Protein AF-A0A6G2QX33-F1 (afdb_monomer_lite)

Secondary structure (DSSP, 8-state):
----PPPPPPP-EEEE--S-HHHHHHHHHHHHHTT--EEEEEBPHHHHHT--TTSGGGTTTTTTSSB---SHHHHHHHTTT--GGG-EEEEE--TTHHHHHHHHHHHHHHTT--GGG-EEEE----HHIIIII----S-HHHHHHHHHHHHHHHHHH-TTEE------HHHHHTT--HHHHHHHHHHHHHHHHHHHHHHT--

Structure (mmCIF, N/CA/C/O backbone):
data_AF-A0A6G2QX33-F1
#
_entry.id   AF-A0A6G2QX33-F1
#
loop_
_atom_site.group_PDB
_atom_site.id
_atom_site.type_symbol
_atom_site.label_atom_id
_atom_site.label_alt_id
_atom_site.label_comp_id
_atom_site.label_asym_id
_atom_site.label_entity_id
_atom_site.label_seq_id
_atom_site.pdbx_PDB_ins_code
_atom_site.Cartn_x
_atom_site.Cartn_y
_atom_site.Cartn_z
_atom_site.occupancy
_atom_site.B_iso_or_equiv
_atom_site.auth_seq_id
_atom_site.auth_comp_id
_atom_site.auth_asym_id
_atom_site.auth_atom_id
_atom_site.pdbx_PDB_model_num
ATOM 1 N N . MET A 1 1 ? 17.393 12.225 39.564 1.00 55.38 1 MET A N 1
ATOM 2 C CA . MET A 1 1 ? 17.115 12.679 38.186 1.00 55.38 1 MET A CA 1
ATOM 3 C C . MET A 1 1 ? 16.843 11.439 37.361 1.00 55.38 1 MET A C 1
ATOM 5 O O . MET A 1 1 ? 17.720 10.594 37.284 1.00 55.38 1 MET A O 1
ATOM 9 N N . THR A 1 2 ? 15.625 11.265 36.856 1.00 67.81 2 THR A N 1
ATOM 10 C CA . THR A 1 2 ? 15.312 10.189 35.910 1.00 67.81 2 THR A CA 1
ATOM 11 C C . THR A 1 2 ? 15.966 10.532 34.575 1.00 67.81 2 THR A C 1
ATOM 13 O O . THR A 1 2 ? 15.721 11.600 34.014 1.00 67.81 2 THR A O 1
ATOM 16 N N . GLU A 1 3 ? 16.866 9.673 34.108 1.00 72.12 3 GLU A N 1
ATOM 17 C CA . GLU A 1 3 ? 17.532 9.835 32.818 1.00 72.12 3 GLU A CA 1
ATOM 18 C C . GLU A 1 3 ? 16.464 9.791 31.713 1.00 72.12 3 GLU A C 1
ATOM 20 O O . GLU A 1 3 ? 15.752 8.798 31.562 1.00 72.12 3 GLU A O 1
ATOM 25 N N . ARG A 1 4 ? 16.282 10.896 30.976 1.00 78.25 4 ARG A N 1
ATOM 26 C CA . ARG A 1 4 ? 15.352 10.935 29.840 1.00 78.25 4 ARG A CA 1
ATOM 27 C C . ARG A 1 4 ? 15.931 10.055 28.737 1.00 78.25 4 ARG A C 1
ATOM 29 O O . ARG A 1 4 ? 16.956 10.398 28.148 1.00 78.25 4 ARG A O 1
ATOM 36 N N . GLN A 1 5 ? 15.281 8.929 28.469 1.00 84.44 5 GLN A N 1
ATOM 37 C CA . GLN A 1 5 ? 15.641 8.057 27.360 1.00 84.44 5 GLN A CA 1
ATOM 38 C C . GLN A 1 5 ? 15.467 8.835 26.047 1.00 84.44 5 GLN A C 1
ATOM 40 O O . GLN A 1 5 ? 14.432 9.462 25.832 1.00 84.44 5 GLN A O 1
ATOM 45 N N . LYS A 1 6 ? 16.503 8.859 25.201 1.00 88.06 6 LYS A N 1
ATOM 46 C CA . LYS A 1 6 ? 16.436 9.532 23.896 1.00 88.06 6 LYS A CA 1
ATOM 47 C C . LYS A 1 6 ? 15.460 8.788 22.987 1.00 88.06 6 LYS A C 1
ATOM 49 O O . LYS A 1 6 ? 15.537 7.563 22.888 1.00 88.06 6 LYS A O 1
ATOM 54 N N . ASP A 1 7 ? 14.609 9.537 22.293 1.00 89.00 7 ASP A N 1
ATOM 55 C CA . ASP A 1 7 ? 13.719 8.979 21.279 1.00 89.00 7 ASP A CA 1
ATOM 56 C C . ASP A 1 7 ? 14.523 8.321 20.154 1.00 89.00 7 ASP A C 1
ATOM 58 O O . ASP A 1 7 ? 15.628 8.749 19.799 1.00 89.00 7 ASP A O 1
ATOM 62 N N . ARG A 1 8 ? 13.959 7.258 19.576 1.00 87.81 8 ARG A N 1
ATOM 63 C CA . ARG A 1 8 ? 14.540 6.627 18.388 1.00 87.81 8 ARG A CA 1
ATOM 64 C C . ARG A 1 8 ? 14.452 7.602 17.204 1.00 87.81 8 ARG A C 1
ATOM 66 O O . ARG A 1 8 ? 13.440 8.288 17.072 1.00 87.81 8 ARG A O 1
ATOM 73 N N . PRO A 1 9 ? 15.465 7.648 16.319 1.00 89.62 9 PRO A N 1
ATOM 74 C CA . PRO A 1 9 ? 15.378 8.453 15.105 1.00 89.62 9 PRO A CA 1
ATOM 75 C C . PRO A 1 9 ? 14.242 7.958 14.199 1.00 89.62 9 PRO A C 1
ATOM 77 O O . PRO A 1 9 ? 13.836 6.793 14.268 1.00 89.62 9 PRO A O 1
ATOM 80 N N . TRP A 1 10 ? 13.747 8.840 13.327 1.00 90.31 10 TRP A N 1
ATOM 81 C CA . TRP A 1 10 ? 12.735 8.488 12.332 1.00 90.31 10 TRP A CA 1
ATOM 82 C C . TRP A 1 10 ? 13.255 7.438 11.340 1.00 90.31 10 TRP A C 1
ATOM 84 O O . TRP A 1 10 ? 14.456 7.317 11.086 1.00 90.31 10 TRP A O 1
ATOM 94 N N . LEU A 1 11 ? 12.330 6.683 10.746 1.00 87.19 11 LEU A N 1
ATOM 95 C CA . LEU A 1 11 ? 12.652 5.745 9.673 1.00 87.19 11 LEU A CA 1
ATOM 96 C C . LEU A 1 11 ? 12.998 6.509 8.393 1.00 87.19 11 LEU A C 1
ATOM 98 O O . LEU A 1 11 ? 12.256 7.392 7.966 1.00 87.19 11 LEU A O 1
ATOM 102 N N . MET A 1 12 ? 14.096 6.127 7.748 1.00 89.12 12 MET A N 1
ATOM 103 C CA . MET A 1 12 ? 14.479 6.656 6.444 1.00 89.12 12 MET A CA 1
ATOM 104 C C . MET A 1 12 ? 13.855 5.767 5.373 1.00 89.12 12 MET A C 1
ATOM 106 O O . MET A 1 12 ? 14.325 4.652 5.138 1.00 89.12 12 MET A O 1
ATOM 110 N N . ARG A 1 13 ? 12.771 6.251 4.756 1.00 86.56 13 ARG A N 1
ATOM 111 C CA . ARG A 1 13 ? 12.056 5.554 3.680 1.00 86.56 13 ARG A CA 1
ATOM 112 C C . ARG A 1 13 ? 11.994 6.418 2.434 1.00 86.56 13 ARG A C 1
ATOM 114 O O . ARG A 1 13 ? 11.224 7.372 2.373 1.00 86.56 13 ARG A O 1
ATOM 121 N N . THR A 1 14 ? 12.774 6.054 1.428 1.00 86.12 14 THR A N 1
ATOM 122 C CA . THR A 1 14 ? 12.721 6.726 0.131 1.00 86.12 14 THR A CA 1
ATOM 123 C C . THR A 1 14 ? 11.638 6.083 -0.719 1.00 86.12 14 THR A C 1
ATOM 125 O O . THR A 1 14 ? 11.661 4.871 -0.936 1.00 86.12 14 THR A O 1
ATOM 128 N N . TYR A 1 15 ? 10.690 6.903 -1.177 1.00 86.69 15 TYR A N 1
ATOM 129 C CA . TYR A 1 15 ? 9.672 6.506 -2.144 1.00 86.69 15 TYR A CA 1
ATOM 130 C C . TYR A 1 15 ? 10.328 6.207 -3.491 1.00 86.69 15 TYR A C 1
ATOM 132 O O . TYR A 1 15 ? 11.001 7.071 -4.055 1.00 86.69 15 TYR A O 1
ATOM 140 N N . ALA A 1 16 ? 10.190 4.972 -3.968 1.00 86.94 16 ALA A N 1
ATOM 141 C CA . ALA A 1 16 ? 10.878 4.501 -5.158 1.00 86.94 16 ALA A CA 1
ATOM 142 C C . ALA A 1 16 ? 10.109 3.375 -5.866 1.00 86.94 16 ALA A C 1
ATOM 144 O O . ALA A 1 16 ? 9.433 2.551 -5.249 1.00 86.94 16 ALA A O 1
ATOM 145 N N . GLY A 1 17 ? 10.270 3.319 -7.182 1.00 78.12 17 GLY A N 1
ATOM 146 C CA . GLY A 1 17 ? 9.689 2.315 -8.069 1.00 78.12 17 GLY A CA 1
ATOM 147 C C . GLY A 1 17 ? 9.607 2.904 -9.469 1.00 78.12 17 GLY A C 1
ATOM 148 O O . GLY A 1 17 ? 9.129 4.024 -9.622 1.00 78.12 17 GLY A O 1
ATOM 149 N N . HIS A 1 18 ? 10.137 2.207 -10.470 1.00 82.25 18 HIS A N 1
ATOM 150 C CA . HIS A 1 18 ? 10.009 2.592 -11.875 1.00 82.25 18 HIS A CA 1
ATOM 151 C C . HIS A 1 18 ? 10.368 1.418 -12.789 1.00 82.25 18 HIS A C 1
ATOM 153 O O . HIS A 1 18 ? 11.092 0.499 -12.397 1.00 82.25 18 HIS A O 1
ATOM 159 N N . SER A 1 19 ? 9.921 1.491 -14.041 1.00 91.06 19 SER A N 1
ATOM 160 C CA . SER A 1 19 ? 10.261 0.538 -15.097 1.00 91.06 19 SER A CA 1
ATOM 161 C C . SER A 1 19 ? 9.723 -0.873 -14.832 1.00 91.06 19 SER A C 1
ATOM 163 O O . SER A 1 19 ? 8.576 -1.139 -15.166 1.00 91.06 19 SER A O 1
ATOM 165 N N . THR A 1 20 ? 10.514 -1.781 -14.256 1.00 96.31 20 THR A N 1
ATOM 166 C CA . THR A 1 20 ? 10.119 -3.181 -14.019 1.00 96.31 20 THR A CA 1
ATOM 167 C C . THR A 1 20 ? 10.304 -3.569 -12.554 1.00 96.31 20 THR A C 1
ATOM 169 O O . THR A 1 20 ? 10.943 -2.847 -11.779 1.00 96.31 20 THR A O 1
ATOM 172 N N . ALA A 1 21 ? 9.751 -4.722 -12.169 1.00 96.75 21 ALA A N 1
ATOM 173 C CA . ALA A 1 21 ? 9.906 -5.273 -10.826 1.00 96.75 21 ALA A CA 1
ATOM 174 C C . ALA A 1 21 ? 11.381 -5.536 -10.476 1.00 96.75 21 ALA A C 1
ATOM 176 O O . ALA A 1 21 ? 11.822 -5.190 -9.384 1.00 96.75 21 ALA A O 1
ATOM 177 N N . GLU A 1 22 ? 12.161 -6.062 -11.420 1.00 97.75 22 GLU A N 1
ATOM 178 C CA . GLU A 1 22 ? 13.588 -6.358 -11.264 1.00 97.75 22 GLU A CA 1
ATOM 179 C C . GLU A 1 22 ? 14.413 -5.073 -11.107 1.00 97.75 22 GLU A C 1
ATOM 181 O O . GLU A 1 22 ? 15.204 -4.953 -10.173 1.00 97.75 22 GLU A O 1
ATOM 186 N N . ALA A 1 23 ? 14.176 -4.065 -11.955 1.00 96.69 23 ALA A N 1
ATOM 187 C CA . ALA A 1 23 ? 14.866 -2.778 -11.851 1.00 96.69 23 ALA A CA 1
ATOM 188 C C . ALA A 1 23 ? 14.545 -2.059 -10.525 1.00 96.69 23 ALA A C 1
ATOM 190 O O . ALA A 1 23 ? 15.428 -1.477 -9.884 1.00 96.69 23 ALA A O 1
ATOM 191 N N . SER A 1 24 ? 13.286 -2.133 -10.081 1.00 97.44 24 SER A N 1
ATOM 192 C CA . SER A 1 24 ? 12.858 -1.585 -8.790 1.00 97.44 24 SER A CA 1
ATOM 193 C C . SER A 1 24 ? 13.485 -2.345 -7.616 1.00 97.44 24 SER A C 1
ATOM 195 O O . SER A 1 24 ? 13.984 -1.714 -6.684 1.00 97.44 24 SER A O 1
ATOM 197 N N . ASN A 1 25 ? 13.568 -3.677 -7.686 1.00 97.88 25 ASN A N 1
ATOM 198 C CA . ASN A 1 25 ? 14.268 -4.497 -6.698 1.00 97.88 25 ASN A CA 1
ATOM 199 C C . ASN A 1 25 ? 15.757 -4.127 -6.578 1.00 97.88 25 ASN A C 1
ATOM 201 O O . ASN A 1 25 ? 16.264 -3.922 -5.473 1.00 97.88 25 ASN A O 1
ATOM 205 N N . GLU A 1 26 ? 16.464 -3.997 -7.702 1.00 97.12 26 GLU A N 1
ATOM 206 C CA . GLU A 1 26 ? 17.867 -3.574 -7.722 1.00 97.12 26 GLU A CA 1
ATOM 207 C C . GLU A 1 26 ? 18.057 -2.194 -7.085 1.00 97.12 26 GLU A C 1
ATOM 209 O O . GLU A 1 26 ? 19.021 -1.963 -6.349 1.00 97.12 26 GLU A O 1
ATOM 214 N N . LEU A 1 27 ? 17.136 -1.258 -7.334 1.00 95.44 27 LEU A N 1
ATOM 215 C CA . LEU A 1 27 ? 17.132 0.046 -6.675 1.00 95.44 27 LEU A CA 1
ATOM 216 C C . LEU A 1 27 ? 16.927 -0.085 -5.158 1.00 95.44 27 LEU A C 1
ATOM 218 O O . LEU A 1 27 ? 17.677 0.526 -4.395 1.00 95.44 27 LEU A O 1
ATOM 222 N N . TYR A 1 28 ? 15.976 -0.908 -4.712 1.00 96.56 28 TYR A N 1
ATOM 223 C CA . TYR A 1 28 ? 15.724 -1.146 -3.289 1.00 96.56 28 TYR A CA 1
ATOM 224 C C . TYR A 1 28 ? 16.945 -1.727 -2.585 1.00 96.56 28 TYR A C 1
ATOM 226 O O . TYR A 1 28 ? 17.398 -1.163 -1.588 1.00 96.56 28 TYR A O 1
ATOM 234 N N . ARG A 1 29 ? 17.544 -2.791 -3.132 1.00 96.56 29 ARG A N 1
ATOM 235 C CA . ARG A 1 29 ? 18.747 -3.415 -2.560 1.00 96.56 29 ARG A CA 1
ATOM 236 C C . ARG A 1 29 ? 19.921 -2.440 -2.496 1.00 96.56 29 ARG A C 1
ATOM 238 O O . ARG A 1 29 ? 20.592 -2.359 -1.468 1.00 96.56 29 ARG A O 1
ATOM 245 N N . ARG A 1 30 ? 20.135 -1.633 -3.545 1.00 95.75 30 ARG A N 1
ATOM 246 C CA . ARG A 1 30 ? 21.169 -0.581 -3.541 1.00 95.75 30 ARG A CA 1
ATOM 247 C C . ARG A 1 30 ? 20.932 0.470 -2.459 1.00 95.75 30 ARG A C 1
ATOM 249 O O . ARG A 1 30 ? 21.897 0.912 -1.842 1.00 95.75 30 ARG A O 1
ATOM 256 N N . ASN A 1 31 ? 19.688 0.882 -2.226 1.00 94.44 31 ASN A N 1
ATOM 257 C CA . ASN A 1 31 ? 19.392 1.879 -1.200 1.00 94.44 31 ASN A CA 1
ATOM 258 C C . ASN A 1 31 ? 19.510 1.306 0.219 1.00 94.44 31 ASN A C 1
ATOM 260 O O . ASN A 1 31 ? 20.058 1.974 1.096 1.00 94.44 31 ASN A O 1
ATOM 264 N N . LEU A 1 32 ? 19.065 0.064 0.439 1.00 94.06 32 LEU A N 1
ATOM 265 C CA . LEU A 1 32 ? 19.258 -0.650 1.706 1.00 94.06 32 LEU A CA 1
ATOM 266 C C . LEU A 1 32 ? 20.754 -0.771 2.040 1.00 94.06 32 LEU A C 1
ATOM 268 O O . LEU A 1 32 ? 21.167 -0.428 3.145 1.00 94.06 32 LEU A O 1
ATOM 272 N N . ALA A 1 33 ? 21.589 -1.131 1.058 1.00 95.06 33 ALA A N 1
ATOM 273 C CA . ALA A 1 33 ? 23.045 -1.185 1.220 1.00 95.06 33 ALA A CA 1
ATOM 274 C C . ALA A 1 33 ? 23.685 0.182 1.550 1.00 95.06 33 ALA A C 1
ATOM 276 O O . ALA A 1 33 ? 24.781 0.233 2.103 1.00 95.06 33 ALA A O 1
ATOM 277 N N . LYS A 1 34 ? 23.004 1.292 1.234 1.00 94.81 34 LYS A N 1
ATOM 278 C CA . LYS A 1 34 ? 23.422 2.668 1.557 1.00 94.81 34 LYS A CA 1
ATOM 279 C C . LYS A 1 34 ? 22.831 3.202 2.869 1.00 94.81 34 LYS A C 1
ATOM 281 O O . LYS A 1 34 ? 23.035 4.372 3.181 1.00 94.81 34 LYS A O 1
ATOM 286 N N . GLY A 1 35 ? 22.119 2.374 3.635 1.00 91.75 35 GLY A N 1
ATOM 287 C CA . GLY A 1 35 ? 21.593 2.734 4.954 1.00 91.75 35 GLY A CA 1
ATOM 288 C C . GLY A 1 35 ? 20.121 3.155 4.984 1.00 91.75 35 GLY A C 1
ATOM 289 O O . GLY A 1 35 ? 19.663 3.639 6.018 1.00 91.75 35 GLY A O 1
ATOM 290 N N . GLN A 1 36 ? 19.359 2.967 3.898 1.00 92.25 36 GLN A N 1
ATOM 291 C CA . GLN A 1 36 ? 17.896 3.068 3.962 1.00 92.25 36 GLN A CA 1
ATOM 292 C C . GLN A 1 36 ? 17.353 2.013 4.944 1.00 92.25 36 GLN A C 1
ATOM 294 O O . GLN A 1 36 ? 17.776 0.860 4.909 1.00 92.25 36 GLN A O 1
ATOM 299 N N . THR A 1 37 ? 16.424 2.394 5.827 1.00 87.62 37 THR A N 1
ATOM 300 C CA . THR A 1 37 ? 15.958 1.535 6.939 1.00 87.62 37 THR A CA 1
ATOM 301 C C . THR A 1 37 ? 14.538 0.996 6.768 1.00 87.62 37 THR A C 1
ATOM 303 O O . THR A 1 37 ? 14.066 0.216 7.591 1.00 87.62 37 THR A O 1
ATOM 306 N N . GLY A 1 38 ? 13.847 1.380 5.696 1.00 91.44 38 GLY A N 1
ATOM 307 C CA . GLY A 1 38 ? 12.562 0.805 5.307 1.00 91.44 38 GLY A CA 1
ATOM 308 C C . GLY A 1 38 ? 12.257 1.076 3.842 1.00 91.44 38 GLY A C 1
ATOM 309 O O . GLY A 1 38 ? 12.829 1.982 3.244 1.00 91.44 38 GLY A O 1
ATOM 310 N N . LEU A 1 39 ? 11.355 0.303 3.253 1.00 94.12 39 LEU A N 1
ATOM 311 C CA . LEU A 1 39 ? 10.988 0.412 1.842 1.00 94.12 39 LEU A CA 1
ATOM 312 C C . LEU A 1 39 ? 9.752 1.297 1.674 1.00 94.12 39 LEU A C 1
ATOM 314 O O . LEU A 1 39 ? 8.919 1.393 2.577 1.00 94.12 39 LEU A O 1
ATOM 318 N N . SER A 1 40 ? 9.632 1.953 0.522 1.00 95.19 40 SER A N 1
ATOM 319 C CA . SER A 1 40 ? 8.429 2.689 0.136 1.00 95.19 40 SER A CA 1
ATOM 320 C C . SER A 1 40 ? 8.193 2.524 -1.364 1.00 95.19 40 SER A C 1
ATOM 322 O O . SER A 1 40 ? 8.959 3.041 -2.174 1.00 95.19 40 SER A O 1
ATOM 324 N N . VAL A 1 41 ? 7.175 1.740 -1.716 1.00 97.56 41 VAL A N 1
ATOM 325 C CA . VAL A 1 41 ? 6.909 1.263 -3.078 1.00 97.56 41 VAL A CA 1
ATOM 326 C C . VAL A 1 41 ? 5.983 2.224 -3.815 1.00 97.56 41 VAL A C 1
ATOM 328 O O . VAL A 1 41 ? 4.876 2.516 -3.349 1.00 97.56 41 VAL A O 1
ATOM 331 N N . ALA A 1 42 ? 6.438 2.683 -4.981 1.00 97.25 42 ALA A N 1
ATOM 332 C CA . ALA A 1 42 ? 5.660 3.441 -5.953 1.00 97.25 42 ALA A CA 1
ATOM 333 C C . ALA A 1 42 ? 5.144 2.517 -7.059 1.00 97.25 42 ALA A C 1
ATOM 335 O O . ALA A 1 42 ? 5.956 1.965 -7.794 1.00 97.25 42 ALA A O 1
ATOM 336 N N . PHE A 1 43 ? 3.828 2.364 -7.198 1.00 98.38 43 PHE A N 1
ATOM 337 C CA . PHE A 1 43 ? 3.213 1.545 -8.251 1.00 98.38 43 PHE A CA 1
ATOM 338 C C . PHE A 1 43 ? 2.878 2.379 -9.485 1.00 98.38 43 PHE A C 1
ATOM 340 O O . PHE A 1 43 ? 2.648 3.584 -9.379 1.00 98.38 43 PHE A O 1
ATOM 347 N N . ASP A 1 44 ? 2.854 1.762 -10.662 1.00 97.88 44 ASP A N 1
ATOM 348 C CA . ASP A 1 44 ? 2.436 2.448 -11.883 1.00 97.88 44 ASP A CA 1
ATOM 349 C C . ASP A 1 44 ? 0.923 2.748 -11.900 1.00 97.88 44 ASP A C 1
ATOM 351 O O . ASP A 1 44 ? 0.170 2.335 -11.012 1.00 97.88 44 ASP A O 1
ATOM 355 N N . LEU A 1 45 ? 0.474 3.542 -12.875 1.00 97.44 45 LEU A N 1
ATOM 356 C CA . LEU A 1 45 ? -0.927 3.957 -12.948 1.00 97.44 45 LEU A CA 1
ATOM 357 C C . LEU A 1 45 ? -1.891 2.780 -13.223 1.00 97.44 45 LEU A C 1
ATOM 359 O O . LEU A 1 45 ? -2.915 2.716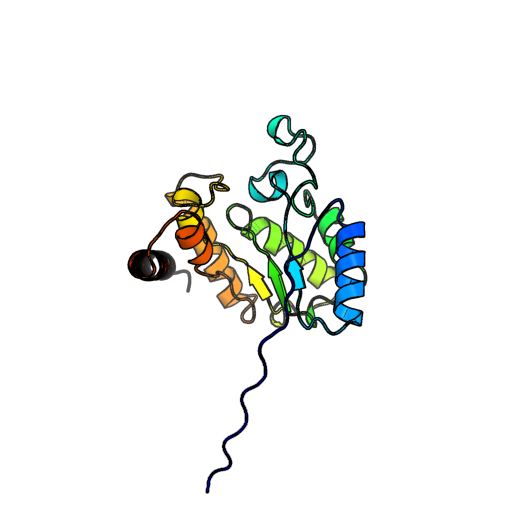 -12.537 1.00 97.44 45 LEU A O 1
ATOM 363 N N . PRO A 1 46 ? -1.592 1.828 -14.134 1.00 98.12 46 PRO A N 1
ATOM 364 C CA . PRO A 1 46 ? -2.410 0.625 -14.316 1.00 98.12 46 PRO A CA 1
ATOM 365 C C . PRO A 1 46 ? -2.611 -0.172 -13.021 1.00 98.12 46 PRO A C 1
ATOM 367 O O . PRO A 1 46 ? -3.751 -0.430 -12.641 1.00 98.12 46 PRO A O 1
ATOM 370 N N . THR A 1 47 ? -1.541 -0.445 -12.266 1.00 98.38 47 THR A N 1
ATOM 371 C CA . THR A 1 47 ? -1.627 -1.159 -10.978 1.00 98.38 47 THR A CA 1
ATOM 372 C C . THR A 1 47 ? -2.473 -0.392 -9.954 1.00 98.38 47 THR A C 1
ATOM 374 O O . THR A 1 47 ? -3.268 -0.983 -9.218 1.00 98.38 47 THR A O 1
ATOM 377 N N . GLN A 1 48 ? -2.341 0.940 -9.905 1.00 98.12 48 GLN A N 1
ATOM 378 C CA . GLN A 1 48 ? -3.141 1.794 -9.015 1.00 98.12 48 GLN A CA 1
ATOM 379 C C . GLN A 1 48 ? -4.637 1.778 -9.354 1.00 98.12 48 GLN A C 1
ATOM 381 O O . GLN A 1 48 ? -5.465 1.883 -8.453 1.00 98.12 48 GLN A O 1
ATOM 386 N N . THR A 1 49 ? -4.972 1.640 -10.637 1.00 97.19 49 THR A N 1
ATOM 387 C CA . THR A 1 49 ? -6.346 1.707 -11.164 1.00 97.19 49 THR A CA 1
ATOM 388 C C . THR A 1 49 ? -6.946 0.337 -11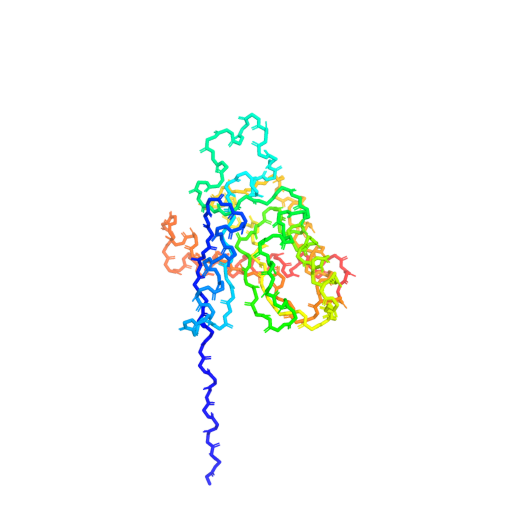.489 1.00 97.19 49 THR A C 1
ATOM 390 O O . THR A 1 49 ? -8.064 0.260 -11.988 1.00 97.19 49 THR A O 1
ATOM 393 N N . GLY A 1 50 ? -6.245 -0.750 -11.153 1.00 97.19 50 GLY A N 1
ATOM 394 C CA . GLY A 1 50 ? -6.755 -2.116 -11.281 1.00 97.19 50 GLY A CA 1
ATOM 395 C C . GLY A 1 50 ? -6.790 -2.655 -12.709 1.00 97.19 50 GLY A C 1
ATOM 396 O O . GLY A 1 50 ? -7.598 -3.535 -12.992 1.00 97.19 50 GLY A O 1
ATOM 397 N N . TYR A 1 51 ? -5.941 -2.140 -13.600 1.00 98.06 51 TYR A N 1
ATOM 398 C CA . TYR A 1 51 ? -5.791 -2.662 -14.956 1.00 98.06 51 TYR A CA 1
ATOM 399 C C . TYR A 1 51 ? -4.544 -3.526 -15.093 1.00 98.06 51 TYR A C 1
ATOM 401 O O . TYR A 1 51 ? -3.458 -3.138 -14.656 1.00 98.06 51 TYR A O 1
ATOM 409 N N . ASP A 1 52 ? -4.697 -4.645 -15.798 1.00 97.94 52 ASP A N 1
ATOM 410 C CA . ASP A 1 52 ? -3.563 -5.433 -16.261 1.00 97.94 52 ASP A CA 1
ATOM 411 C C . ASP A 1 52 ? -2.764 -4.677 -17.343 1.00 97.94 52 ASP A C 1
ATOM 413 O O . ASP A 1 52 ? -3.318 -3.830 -18.057 1.00 97.94 52 ASP A O 1
ATOM 417 N N . PRO A 1 53 ? -1.458 -4.968 -17.506 1.00 96.88 53 PRO A N 1
ATOM 418 C CA . PRO A 1 53 ? -0.591 -4.257 -18.447 1.00 96.88 53 PRO A CA 1
ATOM 419 C C . PRO A 1 53 ? -1.009 -4.347 -19.920 1.00 96.88 53 PRO A C 1
ATOM 421 O O . PRO A 1 53 ? -0.633 -3.485 -20.716 1.00 96.88 53 PRO A O 1
ATOM 424 N N . ASP A 1 54 ? -1.751 -5.386 -20.302 1.00 97.25 54 ASP A N 1
ATOM 425 C CA . ASP A 1 54 ? -2.260 -5.602 -21.659 1.00 97.25 54 ASP A CA 1
ATOM 426 C C . ASP A 1 54 ? -3.639 -4.962 -21.899 1.00 97.25 54 ASP A C 1
ATOM 428 O O . ASP A 1 54 ? -4.126 -4.936 -23.034 1.00 97.25 54 ASP A O 1
ATOM 432 N N . HIS A 1 55 ? -4.250 -4.377 -20.865 1.00 98.19 55 HIS A N 1
ATOM 433 C CA . HIS A 1 55 ? -5.517 -3.679 -20.994 1.00 98.19 55 HIS A CA 1
ATOM 434 C C . HIS A 1 55 ? -5.375 -2.426 -21.871 1.00 98.19 55 HIS A C 1
ATOM 436 O O . HIS A 1 55 ? -4.417 -1.657 -21.767 1.00 98.19 55 HIS A O 1
ATOM 442 N N . VAL A 1 56 ? -6.382 -2.149 -22.706 1.00 97.88 56 VAL A N 1
ATOM 443 C CA . VAL A 1 56 ? -6.348 -1.024 -23.661 1.00 97.88 56 VAL A CA 1
ATOM 444 C C . VAL A 1 56 ? -6.113 0.336 -22.986 1.00 97.88 56 VAL A C 1
ATOM 446 O O . VAL A 1 56 ? -5.421 1.184 -23.547 1.00 97.88 56 VAL A O 1
ATOM 449 N N . LEU A 1 57 ? -6.635 0.526 -21.769 1.00 96.69 57 LEU A N 1
ATOM 450 C CA . LEU A 1 57 ? -6.461 1.756 -20.982 1.00 96.69 57 LEU A CA 1
ATOM 451 C C . LEU A 1 57 ? -5.094 1.860 -20.283 1.00 96.69 57 LEU A C 1
ATOM 453 O O . LEU A 1 57 ? -4.736 2.944 -19.838 1.00 96.69 57 LEU A O 1
ATOM 457 N N . ALA A 1 58 ? -4.322 0.772 -20.202 1.00 97.50 58 ALA A N 1
ATOM 458 C CA . ALA A 1 58 ? -2.983 0.769 -19.606 1.00 97.50 58 ALA A CA 1
ATOM 459 C C . ALA A 1 58 ? -1.886 1.197 -20.598 1.00 97.50 58 ALA A C 1
ATOM 461 O O . ALA A 1 58 ? -0.752 1.499 -20.208 1.00 97.50 58 ALA A O 1
ATOM 462 N N . ARG A 1 59 ? -2.203 1.228 -21.899 1.00 96.69 59 ARG A N 1
ATOM 463 C CA . ARG A 1 59 ? -1.235 1.486 -22.967 1.00 96.69 59 ARG A CA 1
ATOM 464 C C . ARG A 1 59 ? -0.515 2.824 -22.764 1.00 96.69 59 ARG A C 1
ATOM 466 O O . ARG A 1 59 ? -1.127 3.883 -22.809 1.00 96.69 59 ARG A O 1
ATOM 473 N N . GLY A 1 60 ? 0.811 2.761 -22.643 1.00 96.00 60 GLY A N 1
ATOM 474 C CA . GLY A 1 60 ? 1.679 3.934 -22.474 1.00 96.00 60 GLY A CA 1
ATOM 475 C C . GLY A 1 60 ? 1.934 4.341 -21.020 1.00 96.00 60 GLY A C 1
ATOM 476 O O . GLY A 1 60 ? 2.803 5.177 -20.788 1.00 96.00 60 GLY A O 1
ATOM 477 N N . GLU A 1 61 ? 1.245 3.726 -20.057 1.00 97.00 61 GLU A N 1
ATOM 478 C CA . GLU A 1 61 ? 1.371 4.049 -18.629 1.00 97.00 61 GLU A CA 1
ATOM 479 C C . GLU A 1 61 ? 2.051 2.938 -17.810 1.00 97.00 61 GLU A C 1
ATOM 481 O O . GLU A 1 61 ? 2.513 3.192 -16.694 1.00 97.00 61 GLU A O 1
ATOM 486 N N . VAL A 1 62 ? 2.179 1.733 -18.382 1.00 97.62 62 VAL A N 1
ATOM 487 C CA . VAL A 1 62 ? 2.872 0.590 -17.762 1.00 97.62 62 VAL A CA 1
ATOM 488 C C . VAL A 1 62 ? 4.316 0.957 -17.413 1.00 97.62 62 VAL A C 1
ATOM 490 O O . VAL A 1 62 ? 5.110 1.315 -18.284 1.00 97.62 62 VAL A O 1
ATOM 493 N N . GLY A 1 63 ? 4.660 0.872 -16.129 1.00 96.81 63 GLY A N 1
ATOM 494 C CA . GLY A 1 63 ? 6.008 1.135 -15.616 1.00 96.81 63 GLY A CA 1
ATOM 495 C C . GLY A 1 63 ? 6.496 2.589 -15.701 1.00 96.81 63 GLY A C 1
ATOM 496 O O . GLY A 1 63 ? 7.662 2.865 -15.399 1.00 96.81 63 GLY A O 1
ATOM 497 N N . ARG A 1 64 ? 5.639 3.533 -16.120 1.00 95.38 64 ARG A N 1
ATOM 498 C CA . ARG A 1 64 ? 6.034 4.924 -16.406 1.00 95.38 64 ARG A CA 1
ATOM 499 C C . ARG A 1 64 ? 6.302 5.744 -15.146 1.00 95.38 64 ARG A C 1
ATOM 501 O O . ARG A 1 64 ? 7.271 6.495 -15.093 1.00 95.38 64 ARG A O 1
ATOM 508 N N . VAL A 1 65 ? 5.425 5.612 -14.154 1.00 94.12 65 VAL A N 1
ATOM 509 C CA . VAL A 1 65 ? 5.429 6.418 -12.915 1.00 94.12 65 VAL A CA 1
ATOM 510 C C . VAL A 1 65 ? 5.653 5.582 -11.652 1.00 94.12 65 VAL A C 1
ATOM 512 O O . VAL A 1 65 ? 5.572 6.098 -10.542 1.00 94.12 65 VAL A O 1
ATOM 515 N N . GLY A 1 66 ? 5.914 4.288 -11.819 1.00 96.88 66 GLY A N 1
ATOM 516 C CA . GLY A 1 66 ? 6.053 3.331 -10.733 1.00 96.88 66 GLY A CA 1
ATOM 517 C C . GLY A 1 66 ? 6.356 1.934 -11.259 1.00 96.88 66 GLY A C 1
ATOM 518 O O . GLY A 1 66 ? 6.539 1.749 -12.461 1.00 96.88 66 GLY A O 1
ATOM 519 N N . VAL A 1 67 ? 6.426 0.952 -10.366 1.00 98.00 67 VAL A N 1
ATOM 520 C CA . VAL A 1 67 ? 6.572 -0.458 -10.734 1.00 98.00 67 VAL A CA 1
ATOM 521 C C . VAL A 1 67 ? 5.221 -1.049 -11.179 1.00 98.00 67 VAL A C 1
ATOM 523 O O . VAL A 1 67 ? 4.225 -0.837 -10.482 1.00 98.00 67 VAL A O 1
ATOM 526 N N . PRO A 1 68 ? 5.160 -1.791 -12.302 1.00 97.81 68 PRO A N 1
ATOM 527 C CA . PRO A 1 68 ? 3.989 -2.583 -12.669 1.00 97.81 68 PRO A CA 1
ATOM 528 C C . PRO A 1 68 ? 3.916 -3.852 -11.813 1.00 97.81 68 PRO A C 1
ATOM 530 O O . PRO A 1 68 ? 4.905 -4.581 -11.701 1.00 97.81 68 PRO A O 1
ATOM 533 N N . VAL A 1 69 ? 2.752 -4.140 -11.228 1.00 98.31 69 VAL A N 1
ATOM 534 C CA . VAL A 1 69 ? 2.489 -5.391 -10.502 1.00 98.31 69 VAL A CA 1
ATOM 535 C C . VAL A 1 69 ? 1.109 -5.910 -10.893 1.00 98.31 69 VAL A C 1
ATOM 537 O O . VAL A 1 69 ? 0.100 -5.472 -10.348 1.00 98.31 69 VAL A O 1
ATOM 540 N N . ALA A 1 70 ? 1.071 -6.859 -11.828 1.00 96.88 70 ALA A N 1
ATOM 541 C CA . ALA A 1 70 ? -0.173 -7.457 -12.320 1.00 96.88 70 ALA A CA 1
ATOM 542 C C . ALA A 1 70 ? -0.540 -8.722 -11.531 1.00 96.88 70 ALA A C 1
ATOM 544 O O . ALA A 1 70 ? -1.693 -8.976 -11.195 1.00 96.88 70 ALA A O 1
ATOM 545 N N . HIS A 1 71 ? 0.473 -9.517 -11.185 1.00 97.62 71 HIS A N 1
ATOM 546 C CA . HIS A 1 71 ? 0.286 -10.822 -10.554 1.00 97.62 71 HIS A CA 1
ATOM 547 C C . HIS A 1 71 ? 1.386 -11.150 -9.536 1.00 97.62 71 HIS A C 1
ATOM 549 O O . HIS A 1 71 ? 2.416 -10.474 -9.451 1.00 97.62 71 HIS A O 1
ATOM 555 N N . LEU A 1 72 ? 1.215 -12.263 -8.814 1.00 98.62 72 LEU A N 1
ATOM 556 C CA . LEU A 1 72 ? 2.156 -12.740 -7.794 1.00 98.62 72 LEU A CA 1
ATOM 557 C C . LEU A 1 72 ? 3.605 -12.854 -8.301 1.00 98.62 72 LEU A C 1
ATOM 559 O O . LEU A 1 72 ? 4.544 -12.557 -7.567 1.00 98.62 72 LEU A O 1
ATOM 563 N N . GLY A 1 73 ? 3.804 -13.227 -9.570 1.00 98.56 73 GLY A N 1
ATOM 564 C CA . GLY A 1 73 ? 5.135 -13.333 -10.168 1.00 98.56 73 GLY A CA 1
ATOM 565 C C . GLY A 1 73 ? 5.907 -12.010 -10.229 1.00 98.56 73 GLY A C 1
ATOM 566 O O . GLY A 1 73 ? 7.134 -12.037 -10.176 1.00 98.56 73 GLY A O 1
ATOM 567 N N . ASP A 1 74 ? 5.225 -10.865 -10.318 1.00 98.44 74 ASP A N 1
ATOM 568 C CA . ASP A 1 74 ? 5.871 -9.543 -10.273 1.00 98.44 74 ASP A CA 1
ATOM 569 C C . ASP A 1 74 ? 6.244 -9.190 -8.836 1.00 98.44 74 ASP A C 1
ATOM 571 O O . ASP A 1 74 ? 7.351 -8.724 -8.582 1.00 98.44 74 ASP A O 1
ATOM 575 N N . MET A 1 75 ? 5.355 -9.489 -7.882 1.00 98.69 75 MET A N 1
ATOM 576 C CA . MET A 1 75 ? 5.607 -9.256 -6.461 1.00 98.69 75 MET A CA 1
ATOM 577 C C . MET A 1 75 ? 6.810 -10.067 -5.957 1.00 98.69 75 MET A C 1
ATOM 579 O O . MET A 1 75 ? 7.659 -9.536 -5.239 1.00 98.69 75 MET A O 1
ATOM 583 N N . ARG A 1 76 ? 6.939 -11.330 -6.396 1.00 98.75 76 ARG A N 1
ATOM 584 C CA . ARG A 1 76 ? 8.114 -12.172 -6.107 1.00 98.75 76 ARG A CA 1
ATOM 585 C C . ARG A 1 76 ? 9.405 -11.528 -6.596 1.00 98.75 76 ARG A C 1
ATOM 587 O O . ARG A 1 76 ? 10.379 -11.476 -5.856 1.00 98.75 76 ARG A O 1
ATOM 594 N N . ARG A 1 77 ? 9.410 -11.028 -7.834 1.00 98.56 77 ARG A N 1
ATOM 595 C CA . ARG A 1 77 ? 10.580 -10.369 -8.431 1.00 98.56 77 ARG A CA 1
ATOM 596 C C . ARG A 1 77 ? 10.909 -9.051 -7.738 1.00 98.56 77 ARG A C 1
ATOM 598 O O . ARG A 1 77 ? 12.074 -8.778 -7.470 1.00 98.56 77 ARG A O 1
ATOM 605 N N . LEU A 1 78 ? 9.890 -8.272 -7.383 1.00 98.44 78 LEU A N 1
ATOM 606 C CA . LEU A 1 78 ? 10.042 -6.997 -6.683 1.00 98.44 78 LEU A CA 1
ATOM 607 C C . LEU A 1 78 ? 10.752 -7.154 -5.332 1.00 98.44 78 LEU A C 1
ATOM 609 O O . LEU A 1 78 ? 11.567 -6.309 -4.958 1.00 98.44 78 LEU A O 1
ATOM 613 N N . PHE A 1 79 ? 10.486 -8.250 -4.621 1.00 98.50 79 PHE A N 1
ATOM 614 C CA . PHE A 1 79 ? 11.050 -8.530 -3.299 1.00 98.50 79 PHE A CA 1
ATOM 615 C C . PHE A 1 79 ? 12.046 -9.695 -3.272 1.00 98.50 79 PHE A C 1
ATOM 617 O O . PHE A 1 79 ? 12.374 -10.208 -2.201 1.00 98.50 79 PHE A O 1
ATOM 624 N N . GLN A 1 80 ? 12.577 -10.089 -4.431 1.00 98.50 80 GLN A N 1
ATOM 625 C CA . GLN A 1 80 ? 13.628 -11.098 -4.513 1.00 98.50 80 GLN A CA 1
ATOM 626 C C . GLN A 1 80 ? 14.850 -10.662 -3.688 1.00 98.50 80 GLN A C 1
ATOM 628 O O . GLN A 1 80 ? 15.278 -9.509 -3.755 1.00 98.50 80 GLN A O 1
ATOM 633 N N . ASP A 1 81 ? 15.403 -11.579 -2.892 1.00 97.69 81 ASP A N 1
ATOM 634 C CA . ASP A 1 81 ? 16.537 -11.336 -1.987 1.00 97.69 81 ASP A CA 1
ATOM 635 C C . ASP A 1 81 ? 16.312 -10.215 -0.946 1.00 97.69 81 ASP A C 1
ATOM 637 O O . ASP A 1 81 ? 17.271 -9.682 -0.382 1.00 97.69 81 ASP A O 1
ATOM 641 N N . ILE A 1 82 ? 15.057 -9.843 -0.672 1.00 97.88 82 ILE A N 1
ATOM 642 C CA . ILE A 1 82 ? 14.678 -8.901 0.386 1.00 97.88 82 ILE A CA 1
ATOM 643 C C . ILE A 1 82 ? 13.829 -9.661 1.421 1.00 97.88 82 ILE A C 1
ATOM 645 O O . ILE A 1 82 ? 12.697 -10.029 1.107 1.00 97.88 82 ILE A O 1
ATOM 649 N N . PRO A 1 83 ? 14.331 -9.893 2.652 1.00 97.31 83 PRO A N 1
ATOM 650 C CA . PRO A 1 83 ? 13.613 -10.664 3.667 1.00 97.31 83 PRO A CA 1
ATOM 651 C C . PRO A 1 83 ? 12.465 -9.844 4.275 1.00 97.31 83 PRO A C 1
ATOM 653 O O . PRO A 1 83 ? 12.686 -9.017 5.164 1.00 97.31 83 PRO A O 1
ATOM 656 N N . LEU A 1 84 ? 11.232 -10.072 3.815 1.00 98.00 84 LEU A N 1
ATOM 657 C CA . LEU A 1 84 ? 10.074 -9.222 4.122 1.00 98.00 84 LEU A CA 1
ATOM 658 C C . LEU A 1 84 ? 9.733 -9.141 5.616 1.00 98.00 84 LEU A C 1
ATOM 660 O O . LEU A 1 84 ? 9.335 -8.077 6.086 1.00 98.00 84 LEU A O 1
ATOM 664 N N . GLU A 1 85 ? 9.951 -10.212 6.384 1.00 97.38 85 GLU A N 1
ATOM 665 C CA . GLU A 1 85 ? 9.727 -10.222 7.841 1.00 97.38 85 GLU A CA 1
ATOM 666 C C . GLU A 1 85 ? 10.601 -9.203 8.595 1.00 97.38 85 GLU A C 1
ATOM 668 O O . GLU A 1 85 ? 10.226 -8.697 9.655 1.00 97.38 85 GLU A O 1
ATOM 673 N N . GLN A 1 86 ? 11.780 -8.895 8.050 1.00 95.94 86 GLN A N 1
ATOM 674 C CA . GLN A 1 86 ? 12.752 -7.989 8.664 1.00 95.94 86 GLN A CA 1
ATOM 675 C C . GLN A 1 86 ? 12.599 -6.548 8.168 1.00 95.94 86 GLN A C 1
ATOM 677 O O . GLN A 1 86 ? 13.236 -5.641 8.707 1.00 95.94 86 GLN A O 1
ATOM 682 N N . MET A 1 87 ? 11.782 -6.326 7.138 1.00 95.00 87 MET A N 1
ATOM 683 C CA . MET A 1 87 ? 11.599 -5.018 6.524 1.00 95.00 87 MET A CA 1
ATOM 684 C C . MET A 1 87 ? 10.444 -4.251 7.157 1.00 95.00 87 MET A C 1
ATOM 686 O O . MET A 1 87 ? 9.494 -4.817 7.692 1.00 95.00 87 MET A O 1
ATOM 690 N N . ASN A 1 88 ? 10.517 -2.924 7.041 1.00 95.88 88 ASN A N 1
ATOM 691 C CA . ASN A 1 88 ? 9.361 -2.065 7.232 1.00 95.88 88 ASN A CA 1
ATOM 692 C C . ASN A 1 88 ? 8.945 -1.465 5.885 1.00 95.88 88 ASN A C 1
ATOM 694 O O . ASN A 1 88 ? 9.557 -0.502 5.410 1.00 95.88 88 ASN A O 1
ATOM 698 N N . THR A 1 89 ? 7.926 -2.052 5.261 1.00 97.06 89 THR A N 1
ATOM 699 C CA . THR A 1 89 ? 7.533 -1.739 3.878 1.00 97.06 89 THR A CA 1
ATOM 700 C C . THR A 1 89 ? 6.311 -0.834 3.842 1.00 97.06 89 THR A C 1
ATOM 702 O O . THR A 1 89 ? 5.264 -1.174 4.371 1.00 97.06 89 THR A O 1
ATOM 705 N N . SER A 1 90 ? 6.421 0.322 3.196 1.00 97.75 90 SER A N 1
ATOM 706 C CA . SER A 1 90 ? 5.276 1.167 2.858 1.00 97.75 90 SER A CA 1
ATOM 707 C C . SER A 1 90 ? 4.863 0.911 1.411 1.00 97.75 90 SER A C 1
ATOM 709 O O . SER A 1 90 ? 5.709 0.867 0.524 1.00 97.75 90 SER A O 1
ATOM 711 N N . MET A 1 91 ? 3.569 0.776 1.159 1.00 98.44 91 MET A N 1
ATOM 712 C CA . MET A 1 91 ? 2.976 0.638 -0.165 1.00 98.44 91 MET A CA 1
ATOM 713 C C . MET A 1 91 ? 2.026 1.813 -0.393 1.00 98.44 91 MET A C 1
ATOM 715 O O . MET A 1 91 ? 0.971 1.909 0.241 1.00 98.44 91 MET A O 1
ATOM 719 N N . THR A 1 92 ? 2.405 2.726 -1.292 1.00 97.88 92 THR A N 1
ATOM 720 C CA . THR A 1 92 ? 1.567 3.873 -1.675 1.00 97.88 92 THR A CA 1
ATOM 721 C C . THR A 1 92 ? 0.535 3.408 -2.693 1.00 97.88 92 THR A C 1
ATOM 723 O O . THR A 1 92 ? 0.693 3.596 -3.897 1.00 97.88 92 THR A O 1
ATOM 726 N N . ILE A 1 93 ? -0.488 2.725 -2.190 1.00 98.31 93 ILE A N 1
ATOM 727 C CA . ILE A 1 93 ? -1.542 2.087 -2.973 1.00 98.31 93 ILE A CA 1
ATOM 728 C C . ILE A 1 93 ? -2.885 2.254 -2.259 1.00 98.31 93 ILE A C 1
ATOM 730 O O . ILE A 1 93 ? -2.928 2.241 -1.026 1.00 98.31 93 ILE A O 1
ATOM 734 N N . ASN A 1 94 ? -3.964 2.445 -3.024 1.00 98.56 94 ASN A N 1
ATOM 735 C CA . ASN A 1 94 ? -5.279 2.821 -2.492 1.00 98.56 94 ASN A CA 1
ATOM 736 C C . ASN A 1 94 ? -6.385 1.888 -2.986 1.00 98.56 94 ASN A C 1
ATOM 738 O O . ASN A 1 94 ? -6.662 0.901 -2.318 1.00 98.56 94 ASN A O 1
ATOM 742 N N . ALA A 1 95 ? -6.984 2.137 -4.153 1.00 97.94 95 ALA A N 1
ATOM 743 C CA . ALA A 1 95 ? -8.135 1.357 -4.620 1.00 97.94 95 ALA A CA 1
ATOM 744 C C . ALA A 1 95 ? -7.865 -0.155 -4.727 1.00 97.94 95 ALA A C 1
ATOM 746 O O . ALA A 1 95 ? -8.738 -0.964 -4.427 1.00 97.94 95 ALA A O 1
ATOM 747 N N . THR A 1 96 ? -6.640 -0.535 -5.090 1.00 98.19 96 THR A N 1
ATOM 748 C CA . THR A 1 96 ? -6.186 -1.930 -5.182 1.00 98.19 96 THR A CA 1
ATOM 749 C C . THR A 1 96 ? -5.399 -2.397 -3.950 1.00 98.19 96 THR A C 1
ATOM 751 O O . THR A 1 96 ? -4.805 -3.473 -3.968 1.00 98.19 96 THR A O 1
ATOM 754 N N . ALA A 1 97 ? -5.391 -1.637 -2.846 1.00 98.50 97 ALA A N 1
ATOM 755 C CA . ALA A 1 97 ? -4.537 -1.908 -1.685 1.00 98.50 97 ALA A CA 1
ATOM 756 C C . ALA A 1 97 ? -4.726 -3.304 -1.082 1.00 98.50 97 ALA A C 1
ATOM 758 O O . ALA A 1 97 ? -3.738 -3.951 -0.741 1.00 98.50 97 ALA A O 1
ATOM 759 N N . MET A 1 98 ? -5.969 -3.787 -1.003 1.00 97.44 98 MET A N 1
ATOM 760 C CA . MET A 1 98 ? -6.273 -5.133 -0.508 1.00 97.44 98 MET A CA 1
ATOM 761 C C . MET A 1 98 ? -5.613 -6.218 -1.374 1.00 97.44 98 MET A C 1
ATOM 763 O O . MET A 1 98 ? -5.028 -7.156 -0.840 1.00 97.44 98 MET A O 1
ATOM 767 N N . TRP A 1 99 ? -5.648 -6.060 -2.702 1.00 98.00 99 TRP A N 1
ATOM 768 C CA . TRP A 1 99 ? -5.012 -6.989 -3.641 1.00 98.00 99 TRP A CA 1
ATOM 769 C C . TRP A 1 99 ? -3.489 -6.991 -3.484 1.00 98.00 99 TRP A C 1
ATOM 771 O O . TRP A 1 99 ? -2.881 -8.048 -3.328 1.00 98.00 99 TRP A O 1
ATOM 781 N N . LEU A 1 100 ? -2.867 -5.809 -3.448 1.00 98.69 100 LEU A N 1
ATOM 782 C CA . LEU A 1 100 ? -1.411 -5.702 -3.319 1.00 98.69 100 LEU A CA 1
ATOM 783 C C . LEU A 1 100 ? -0.921 -6.188 -1.947 1.00 98.69 100 LEU A C 1
ATOM 785 O O . LEU A 1 100 ? 0.150 -6.788 -1.875 1.00 98.69 100 LEU A O 1
ATOM 789 N N . LEU A 1 101 ? -1.699 -5.995 -0.874 1.00 98.69 101 LEU A N 1
ATOM 790 C CA . LEU A 1 101 ? -1.386 -6.569 0.437 1.00 98.69 101 LEU A CA 1
ATOM 791 C C . LEU A 1 101 ? -1.464 -8.097 0.425 1.00 98.69 101 LEU A C 1
ATOM 793 O O . LEU A 1 101 ? -0.568 -8.737 0.967 1.00 98.69 101 LEU A O 1
ATOM 797 N N . ALA A 1 102 ? -2.475 -8.680 -0.225 1.00 98.62 102 ALA A N 1
ATOM 798 C CA . ALA A 1 102 ? -2.581 -10.130 -0.358 1.00 98.62 102 ALA A CA 1
ATOM 799 C C . ALA A 1 102 ? -1.377 -10.715 -1.117 1.00 98.62 102 ALA A C 1
ATOM 801 O O . ALA A 1 102 ? -0.754 -11.663 -0.644 1.00 98.62 102 ALA A O 1
ATOM 802 N N . LEU A 1 103 ? -0.981 -10.110 -2.244 1.00 98.81 103 LEU A N 1
ATOM 803 C CA . LEU A 1 103 ? 0.221 -10.528 -2.974 1.00 98.81 103 LEU A CA 1
ATOM 804 C C . LEU A 1 103 ? 1.490 -10.389 -2.121 1.00 98.81 103 LEU A C 1
ATOM 806 O O . LEU A 1 103 ? 2.332 -11.284 -2.127 1.00 98.81 103 LEU A O 1
ATOM 810 N N . TYR A 1 104 ? 1.628 -9.283 -1.383 1.00 98.75 104 TYR A N 1
ATOM 811 C CA . TYR A 1 104 ? 2.761 -9.055 -0.484 1.00 98.75 104 TYR A CA 1
ATOM 812 C C . TYR A 1 104 ? 2.841 -10.123 0.614 1.00 98.75 104 TYR A C 1
ATOM 814 O O . TYR A 1 104 ? 3.917 -10.668 0.858 1.00 98.75 104 TYR A O 1
ATOM 822 N N . GLN A 1 105 ? 1.709 -10.445 1.248 1.00 98.69 105 GLN A N 1
ATOM 823 C CA . GLN A 1 105 ? 1.636 -11.478 2.278 1.00 98.69 105 GLN A CA 1
ATOM 824 C C . GLN A 1 105 ? 2.048 -12.842 1.720 1.00 98.69 105 GLN A C 1
ATOM 826 O O . GLN A 1 105 ? 2.909 -13.481 2.314 1.00 98.69 105 GLN A O 1
ATOM 831 N N . VAL A 1 106 ? 1.510 -13.255 0.567 1.00 98.75 106 VAL A N 1
ATOM 832 C CA . VAL A 1 106 ? 1.842 -14.558 -0.036 1.00 98.75 106 VAL A CA 1
ATOM 833 C C . VAL A 1 106 ? 3.337 -14.660 -0.351 1.00 98.75 106 VAL A C 1
ATOM 835 O O . VAL A 1 106 ? 3.956 -15.681 -0.068 1.00 98.75 106 VAL A O 1
ATOM 838 N N . VAL A 1 107 ? 3.962 -13.596 -0.869 1.00 98.81 107 VAL A N 1
ATOM 839 C CA . VAL A 1 107 ? 5.422 -13.590 -1.076 1.00 98.81 107 VAL A CA 1
ATOM 840 C C . VAL A 1 107 ? 6.175 -13.709 0.249 1.00 98.81 107 VAL A C 1
ATOM 842 O O . VAL A 1 107 ? 7.192 -14.395 0.312 1.00 98.81 107 VAL A O 1
ATOM 845 N N . ALA A 1 108 ? 5.696 -13.073 1.317 1.00 98.69 108 ALA A N 1
ATOM 846 C CA . ALA A 1 108 ? 6.329 -13.190 2.625 1.00 98.69 108 ALA A CA 1
ATOM 847 C C . ALA A 1 108 ? 6.199 -14.611 3.204 1.00 98.69 108 ALA A C 1
ATOM 849 O O . ALA A 1 108 ? 7.171 -15.147 3.732 1.00 98.69 108 ALA A O 1
ATOM 850 N N . GLU A 1 109 ? 5.036 -15.244 3.055 1.00 98.69 109 GLU A N 1
ATOM 851 C CA . GLU A 1 109 ? 4.801 -16.640 3.443 1.00 98.69 109 GLU A CA 1
ATOM 852 C C . GLU A 1 109 ? 5.711 -17.601 2.662 1.00 98.69 109 GLU A C 1
ATOM 854 O O . GLU A 1 109 ? 6.312 -18.495 3.254 1.00 98.69 109 GLU A O 1
ATOM 859 N N . GLU A 1 110 ? 5.902 -17.381 1.356 1.00 98.69 110 GLU A N 1
ATOM 860 C CA . GLU A 1 110 ? 6.843 -18.153 0.528 1.00 98.69 110 GLU A CA 1
ATOM 861 C C . GLU A 1 110 ? 8.306 -17.997 0.977 1.00 98.69 110 GLU A C 1
ATOM 863 O O . GLU A 1 110 ? 9.108 -18.916 0.806 1.00 98.69 110 GLU A O 1
ATOM 868 N N . GLN A 1 111 ? 8.659 -16.861 1.587 1.00 98.56 111 GLN A N 1
ATOM 869 C CA . GLN A 1 111 ? 9.959 -16.644 2.233 1.00 98.56 111 GLN A CA 1
ATOM 870 C C . GLN A 1 111 ? 10.052 -17.280 3.635 1.00 98.56 111 GLN A C 1
ATOM 872 O O . GLN A 1 111 ? 11.113 -17.224 4.259 1.00 98.56 111 GLN A O 1
ATOM 877 N N . GLY A 1 112 ? 8.966 -17.875 4.141 1.00 98.44 112 GLY A N 1
ATOM 878 C CA . GLY A 1 112 ? 8.875 -18.464 5.478 1.00 98.44 112 GLY A CA 1
ATOM 879 C C . GLY A 1 112 ? 8.617 -17.454 6.601 1.00 98.44 112 GLY A C 1
ATOM 880 O O . GLY A 1 112 ? 8.918 -17.755 7.755 1.00 98.44 112 GLY A O 1
ATOM 881 N N . ALA A 1 113 ? 8.109 -16.257 6.286 1.00 98.25 113 ALA A N 1
ATOM 882 C CA . ALA A 1 113 ? 7.796 -15.237 7.284 1.00 98.25 113 ALA A CA 1
ATOM 883 C C . ALA A 1 113 ? 6.581 -15.619 8.141 1.00 98.25 113 ALA A C 1
ATOM 885 O O . ALA A 1 113 ? 5.578 -16.126 7.638 1.00 98.25 113 ALA A O 1
ATOM 886 N N . ASP A 1 114 ? 6.626 -15.271 9.424 1.00 98.06 114 ASP A N 1
ATOM 887 C CA . ASP A 1 114 ? 5.433 -15.202 10.260 1.00 98.06 114 ASP A CA 1
ATOM 888 C C . ASP A 1 114 ? 4.663 -13.914 9.929 1.00 98.06 114 ASP A C 1
ATOM 890 O O . ASP A 1 114 ? 5.129 -12.794 10.172 1.00 98.06 114 ASP A O 1
ATOM 894 N N . VAL A 1 115 ? 3.458 -14.076 9.384 1.00 97.62 115 VAL A N 1
ATOM 895 C CA . VAL A 1 115 ? 2.564 -12.985 8.969 1.00 97.62 115 VAL A CA 1
ATOM 896 C C . VAL A 1 115 ? 2.302 -11.992 10.108 1.00 97.62 115 VAL A C 1
ATOM 898 O O . VAL A 1 115 ? 2.238 -10.782 9.877 1.00 97.62 115 VAL A O 1
ATOM 901 N N . THR A 1 116 ? 2.265 -12.460 11.359 1.00 98.25 116 THR A N 1
ATOM 902 C CA . THR A 1 116 ? 2.029 -11.602 12.530 1.00 98.25 116 THR A CA 1
ATOM 903 C C . THR A 1 116 ? 3.205 -10.667 12.841 1.00 98.25 116 THR A C 1
ATOM 905 O O . THR A 1 116 ? 3.066 -9.683 13.580 1.00 98.25 116 THR A O 1
ATOM 908 N N . ARG A 1 117 ? 4.384 -10.946 12.269 1.00 98.12 117 ARG A N 1
ATOM 909 C CA . ARG A 1 117 ? 5.609 -10.156 12.435 1.00 98.12 117 ARG A CA 1
ATOM 910 C C . ARG A 1 117 ? 5.824 -9.133 11.326 1.00 98.12 117 ARG A C 1
ATOM 912 O O . ARG A 1 117 ? 6.671 -8.254 11.514 1.00 98.12 117 ARG A O 1
ATOM 919 N N . LEU A 1 118 ? 5.063 -9.209 10.232 1.00 98.38 118 LEU A N 1
ATOM 920 C CA . LEU A 1 118 ? 5.166 -8.276 9.113 1.00 98.38 118 LEU A CA 1
ATOM 921 C C . LEU A 1 118 ? 4.896 -6.844 9.567 1.00 98.38 118 LEU A C 1
ATOM 923 O O . LEU A 1 118 ? 3.879 -6.537 10.184 1.00 98.38 118 LEU A O 1
ATOM 927 N N . GL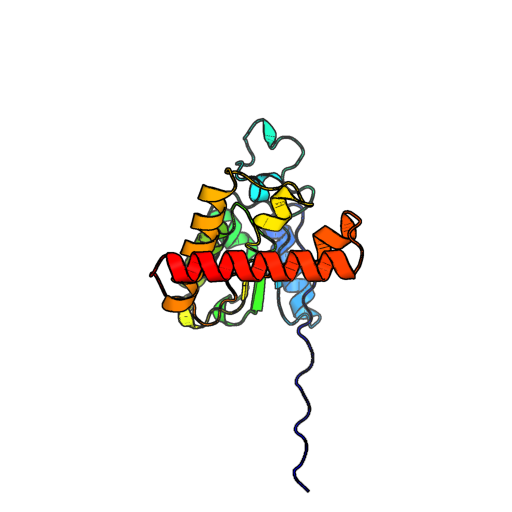N A 1 119 ? 5.828 -5.956 9.232 1.00 97.94 119 GLN A N 1
ATOM 928 C CA . GLN A 1 119 ? 5.756 -4.540 9.556 1.00 97.94 119 GLN A CA 1
ATOM 929 C C . GLN A 1 119 ? 5.675 -3.728 8.275 1.00 97.94 119 GLN A C 1
ATOM 931 O O . GLN A 1 119 ? 6.470 -3.888 7.348 1.00 97.94 119 GLN A O 1
ATOM 936 N N . GLY A 1 120 ? 4.727 -2.805 8.240 1.00 97.62 120 GLY A N 1
ATOM 937 C CA . GLY A 1 120 ? 4.545 -1.989 7.060 1.00 97.62 120 GLY A CA 1
ATOM 938 C C . GLY A 1 120 ? 3.323 -1.109 7.118 1.00 97.62 120 GLY A C 1
ATOM 939 O O . GLY A 1 120 ? 2.705 -0.943 8.170 1.00 97.62 120 GLY A O 1
ATOM 940 N N . THR A 1 121 ? 3.020 -0.505 5.981 1.00 98.50 121 THR A N 1
ATOM 941 C CA . THR A 1 121 ? 1.904 0.415 5.820 1.00 98.50 121 THR A CA 1
ATOM 942 C C . THR A 1 121 ? 1.341 0.282 4.421 1.00 98.50 121 THR A C 1
ATOM 944 O O . THR A 1 121 ? 2.080 0.354 3.444 1.00 98.50 121 THR A O 1
ATOM 947 N N . THR A 1 122 ? 0.031 0.161 4.308 1.00 98.38 122 THR A N 1
ATOM 948 C CA . THR A 1 122 ? -0.698 0.448 3.068 1.00 98.38 122 THR A CA 1
ATOM 949 C C . THR A 1 122 ? -1.321 1.825 3.181 1.00 98.38 122 THR A C 1
ATOM 951 O O . THR A 1 122 ? -1.832 2.171 4.243 1.00 98.38 122 THR A O 1
ATOM 954 N N . GLN A 1 123 ? -1.278 2.630 2.113 1.00 98.38 123 GLN A N 1
ATOM 955 C CA . GLN A 1 123 ? -1.908 3.950 2.169 1.00 98.38 123 GLN A CA 1
ATOM 956 C C . GLN A 1 123 ? -3.421 3.820 2.371 1.00 98.38 123 GLN A C 1
ATOM 958 O O . GLN A 1 123 ? -3.918 4.372 3.345 1.00 98.38 123 GLN A O 1
ATOM 963 N N . ASN A 1 124 ? -4.110 3.040 1.526 1.00 98.50 124 ASN A N 1
ATOM 964 C CA . ASN A 1 124 ? -5.503 2.597 1.714 1.00 98.50 124 ASN A CA 1
ATOM 965 C C . ASN A 1 124 ? -6.495 3.717 2.108 1.00 98.50 124 ASN A C 1
ATOM 967 O O . ASN A 1 124 ? -7.495 3.476 2.777 1.00 98.50 124 ASN A O 1
ATOM 971 N N . ASP A 1 125 ? -6.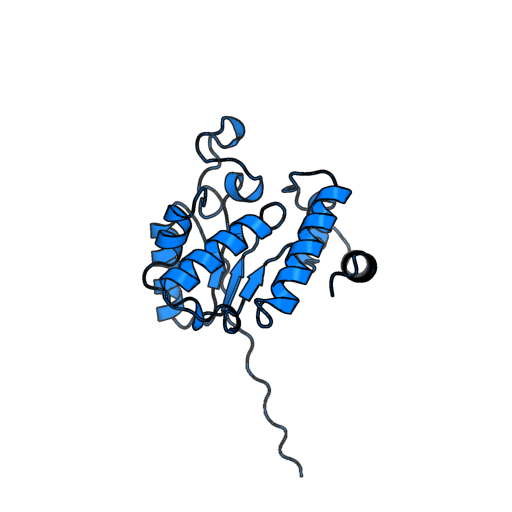219 4.958 1.706 1.00 97.88 125 ASP A N 1
ATOM 972 C CA . ASP A 1 125 ? -7.084 6.104 1.975 1.00 97.88 125 ASP A CA 1
ATOM 973 C C . ASP A 1 125 ? -7.873 6.399 0.705 1.00 97.88 125 ASP A C 1
ATOM 975 O O . ASP A 1 125 ? -7.388 7.083 -0.199 1.00 97.88 125 ASP A O 1
ATOM 979 N N . ILE A 1 126 ? -9.071 5.829 0.592 1.00 96.56 126 ILE A N 1
ATOM 980 C CA . ILE A 1 126 ? -9.882 6.026 -0.608 1.00 96.56 126 ILE A CA 1
ATOM 981 C C . ILE A 1 126 ? -10.570 7.397 -0.639 1.00 96.56 126 ILE A C 1
ATOM 983 O O . ILE A 1 126 ? -10.839 7.916 -1.716 1.00 96.56 126 ILE A O 1
ATOM 987 N N . VAL A 1 127 ? -10.842 8.037 0.500 1.00 95.69 127 VAL A N 1
ATOM 988 C CA . VAL A 1 127 ? -11.612 9.295 0.506 1.00 95.69 127 VAL A CA 1
ATOM 989 C C . VAL A 1 127 ? -10.847 10.388 -0.236 1.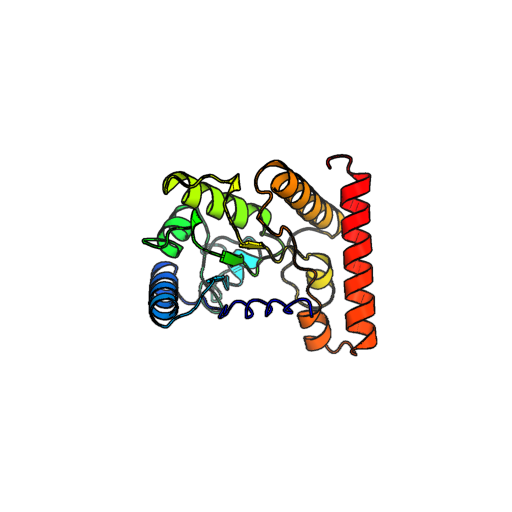00 95.69 127 VAL A C 1
ATOM 991 O O . VAL A 1 127 ? -11.405 11.041 -1.122 1.00 95.69 127 VAL A O 1
ATOM 994 N N . LYS A 1 128 ? -9.540 10.519 0.024 1.00 96.12 128 LYS A N 1
ATOM 995 C CA . LYS A 1 128 ? -8.692 11.473 -0.708 1.00 96.12 128 LYS A CA 1
ATOM 996 C C . LYS A 1 128 ? -8.541 11.147 -2.200 1.00 96.12 128 LYS A C 1
ATOM 998 O O . LYS A 1 128 ? -8.259 12.047 -2.988 1.00 96.12 128 LYS A O 1
ATOM 1003 N N . GLU A 1 129 ? -8.787 9.905 -2.632 1.00 97.25 129 GLU A N 1
ATOM 1004 C CA . GLU A 1 129 ? -8.786 9.565 -4.066 1.00 97.25 129 GLU A CA 1
ATOM 1005 C C . GLU A 1 129 ? -9.918 10.234 -4.842 1.00 97.25 129 GLU A C 1
ATOM 1007 O O . GLU A 1 129 ? -9.739 10.556 -6.015 1.00 97.25 129 GLU A O 1
ATOM 1012 N N . TYR A 1 130 ? -11.066 10.486 -4.212 1.00 95.81 130 TYR A N 1
ATOM 1013 C CA . TYR A 1 130 ? -12.160 11.220 -4.855 1.00 95.81 130 TYR A CA 1
ATOM 1014 C C . TYR A 1 130 ? -11.963 12.735 -4.800 1.00 95.81 130 TYR A C 1
ATOM 1016 O O . TYR A 1 130 ? -12.478 13.449 -5.655 1.00 95.81 130 TYR A O 1
ATOM 1024 N N . LEU A 1 131 ? -11.241 13.227 -3.790 1.00 92.75 131 LEU A N 1
ATOM 1025 C CA . LEU A 1 131 ? -11.107 14.661 -3.529 1.00 92.75 131 LEU A CA 1
ATOM 1026 C C . LEU A 1 131 ? -9.907 15.305 -4.227 1.00 92.75 131 LEU A C 1
ATOM 1028 O O . LEU A 1 131 ? -9.982 16.484 -4.561 1.00 92.75 131 LEU A O 1
ATOM 1032 N N . SER A 1 132 ? -8.802 14.576 -4.420 1.00 92.69 132 SER A N 1
ATOM 1033 C CA . SER A 1 132 ? -7.555 15.190 -4.900 1.00 92.69 132 SER A CA 1
ATOM 1034 C C . SER A 1 132 ? -6.686 14.339 -5.820 1.00 92.69 132 SER A C 1
ATOM 1036 O O . SER A 1 132 ? -5.951 14.911 -6.622 1.00 92.69 132 SER A O 1
ATOM 1038 N N . ARG A 1 133 ? -6.720 13.001 -5.724 1.00 94.00 133 ARG A N 1
ATOM 1039 C CA . ARG A 1 133 ? -5.714 12.150 -6.391 1.00 94.00 133 ARG A CA 1
ATOM 1040 C C . ARG A 1 133 ? -6.205 11.393 -7.632 1.00 94.00 133 ARG A C 1
ATOM 1042 O O . ARG A 1 133 ? -5.445 11.282 -8.592 1.00 94.00 133 ARG A O 1
ATOM 1049 N N . GLY A 1 134 ? -7.453 10.931 -7.653 1.00 93.88 134 GLY A N 1
ATOM 1050 C CA . GLY A 1 134 ? -8.109 10.402 -8.851 1.00 93.88 134 GLY A CA 1
ATOM 1051 C C . GLY A 1 134 ? -7.828 8.939 -9.218 1.00 93.88 134 GLY A C 1
ATOM 1052 O O . GLY A 1 134 ? -8.240 8.537 -10.300 1.00 93.88 134 GLY A O 1
ATOM 1053 N N . THR A 1 135 ? -7.184 8.120 -8.373 1.00 96.69 135 THR A N 1
ATOM 1054 C CA . THR A 1 135 ? -6.927 6.688 -8.665 1.00 96.69 135 THR A CA 1
ATOM 1055 C C . THR A 1 135 ? -7.924 5.743 -7.981 1.00 96.69 135 THR A C 1
ATOM 1057 O O . THR A 1 135 ? -7.587 4.637 -7.563 1.00 96.69 135 THR A O 1
ATOM 1060 N N . HIS A 1 136 ? -9.185 6.170 -7.863 1.00 96.38 136 HIS A N 1
ATOM 1061 C CA . HIS A 1 136 ? -10.286 5.326 -7.391 1.00 96.38 136 HIS A CA 1
ATOM 1062 C C . HIS A 1 136 ? -10.791 4.381 -8.498 1.00 96.38 136 HIS A C 1
ATOM 1064 O O . HIS A 1 136 ? -10.690 4.690 -9.683 1.00 96.38 136 HIS A O 1
ATOM 1070 N N . VAL A 1 137 ? -11.357 3.233 -8.106 1.00 96.69 137 VAL A N 1
ATOM 1071 C CA . VAL A 1 137 ? -11.884 2.211 -9.038 1.00 96.69 137 VAL A CA 1
ATOM 1072 C C . VAL A 1 137 ? -13.390 2.027 -8.873 1.00 96.69 137 VAL A C 1
ATOM 1074 O O . VAL A 1 137 ? -14.143 2.114 -9.840 1.00 96.69 137 VAL A O 1
ATOM 1077 N N . PHE A 1 138 ? -13.851 1.796 -7.644 1.00 97.19 138 PHE A N 1
ATOM 1078 C CA . PHE A 1 138 ? -15.272 1.612 -7.341 1.00 97.19 138 PHE A CA 1
ATOM 1079 C C . PHE A 1 138 ? -15.911 2.923 -6.865 1.00 97.19 138 PHE A C 1
ATOM 1081 O O . PHE A 1 138 ? -15.194 3.870 -6.558 1.00 97.19 138 PHE A O 1
ATOM 1088 N N . PRO A 1 139 ? -17.248 3.000 -6.745 1.00 97.88 139 PRO A N 1
ATOM 1089 C CA . PRO A 1 139 ? -17.904 4.108 -6.054 1.00 97.88 139 PRO A CA 1
ATOM 1090 C C . PRO A 1 139 ? -17.513 4.196 -4.560 1.00 97.88 139 PRO A C 1
ATOM 1092 O O . PRO A 1 139 ? -16.996 3.219 -3.997 1.00 97.88 139 PRO A O 1
ATOM 1095 N N . PRO A 1 140 ? -17.816 5.321 -3.875 1.00 97.25 140 PRO A N 1
ATOM 1096 C CA . PRO A 1 140 ? -17.393 5.556 -2.491 1.00 97.25 140 PRO A CA 1
ATOM 1097 C C . PRO A 1 140 ? -17.792 4.465 -1.489 1.00 97.25 140 PRO A C 1
ATOM 1099 O O . PRO A 1 140 ? -16.945 4.007 -0.728 1.00 97.25 140 PRO A O 1
ATOM 1102 N N . GLY A 1 141 ? -19.049 4.005 -1.511 1.00 97.50 141 GLY A N 1
ATOM 1103 C CA . GLY A 1 141 ? -19.555 3.006 -0.558 1.00 97.50 141 GLY A CA 1
ATOM 1104 C C . GLY A 1 141 ? -18.801 1.667 -0.613 1.00 97.50 141 GLY A C 1
ATOM 1105 O O . GLY A 1 141 ? -18.218 1.262 0.393 1.00 97.50 141 GLY A O 1
ATOM 1106 N N . PRO A 1 142 ? -18.750 0.988 -1.777 1.00 97.94 142 PRO A N 1
ATOM 1107 C CA . PRO A 1 142 ? -17.976 -0.244 -1.936 1.00 97.94 142 PRO A CA 1
ATOM 1108 C C . PRO A 1 142 ? -16.485 -0.079 -1.635 1.00 97.94 142 PRO A C 1
ATOM 1110 O O . PRO A 1 142 ? -15.882 -0.978 -1.054 1.00 97.94 142 PRO A O 1
ATOM 1113 N N . SER A 1 143 ? -15.890 1.063 -1.988 1.00 98.12 143 SER A N 1
ATOM 1114 C CA . SER A 1 143 ? -14.478 1.299 -1.688 1.00 98.12 143 SER A CA 1
ATOM 1115 C C . SER A 1 143 ? -14.213 1.439 -0.190 1.00 98.12 143 SER A C 1
ATOM 1117 O O . SER A 1 143 ? -13.268 0.840 0.314 1.00 98.12 143 SER A O 1
ATOM 1119 N N . LEU A 1 144 ? -15.062 2.177 0.537 1.00 97.94 144 LEU A N 1
ATOM 1120 C CA . LEU A 1 144 ? -14.938 2.302 1.989 1.00 97.94 144 LEU A CA 1
ATOM 1121 C C . LEU A 1 144 ? -15.107 0.940 2.673 1.00 97.94 144 LEU A C 1
ATOM 1123 O O . LEU A 1 144 ? -14.334 0.618 3.568 1.00 97.94 144 LEU A O 1
ATOM 1127 N N . ARG A 1 145 ? -16.035 0.101 2.189 1.00 98.00 145 ARG A N 1
ATOM 1128 C CA . ARG A 1 145 ? -16.189 -1.290 2.651 1.00 98.00 145 ARG A CA 1
ATOM 1129 C C . ARG A 1 145 ? -14.885 -2.084 2.517 1.00 98.00 145 ARG A C 1
ATOM 1131 O O . ARG A 1 145 ? -14.501 -2.770 3.454 1.00 98.00 145 ARG A O 1
ATOM 1138 N N . LEU A 1 146 ? -14.192 -1.991 1.376 1.00 98.00 146 LEU A N 1
ATOM 1139 C CA . LEU A 1 146 ? -12.911 -2.682 1.169 1.00 98.00 146 LEU A CA 1
ATOM 1140 C C . LEU A 1 146 ? -11.816 -2.159 2.107 1.00 98.00 146 LEU A C 1
ATOM 1142 O O . LEU A 1 146 ? -11.074 -2.956 2.678 1.00 98.00 146 LEU A O 1
ATOM 1146 N N . THR A 1 147 ? -11.739 -0.841 2.309 1.00 98.12 147 THR A N 1
ATOM 1147 C CA . THR A 1 147 ? -10.838 -0.246 3.304 1.00 98.12 147 THR A CA 1
ATOM 1148 C C . THR A 1 147 ? -11.133 -0.792 4.706 1.00 98.12 147 THR A C 1
ATOM 1150 O O . THR A 1 147 ? -10.203 -1.211 5.395 1.00 98.12 147 THR A O 1
ATOM 1153 N N . THR A 1 148 ? -12.408 -0.860 5.105 1.00 98.19 148 THR A N 1
ATOM 1154 C CA . THR A 1 148 ? -12.854 -1.414 6.393 1.00 98.19 148 THR A CA 1
ATOM 1155 C C . THR A 1 148 ? -12.498 -2.893 6.558 1.00 98.19 148 THR A C 1
ATOM 1157 O O . THR A 1 148 ? -11.896 -3.252 7.568 1.00 98.19 148 THR A O 1
ATOM 1160 N N . ASP A 1 149 ? -12.802 -3.739 5.572 1.00 98.31 149 ASP A N 1
ATOM 1161 C CA . ASP A 1 149 ? -12.482 -5.175 5.609 1.00 98.31 149 ASP A CA 1
ATOM 1162 C C . ASP A 1 149 ? -10.971 -5.409 5.749 1.00 98.31 149 ASP A C 1
ATOM 1164 O O . ASP A 1 149 ? -10.521 -6.260 6.516 1.00 98.31 149 ASP A O 1
ATOM 1168 N N . MET A 1 150 ? -10.165 -4.624 5.031 1.00 98.00 150 MET A N 1
ATOM 1169 C CA . MET A 1 150 ? -8.710 -4.709 5.107 1.00 98.00 150 MET A CA 1
ATOM 1170 C C . MET A 1 150 ? -8.181 -4.277 6.482 1.00 98.00 150 MET A C 1
ATOM 1172 O O . MET A 1 150 ? -7.269 -4.913 7.012 1.00 98.00 150 MET A O 1
ATOM 1176 N N . ILE A 1 151 ? -8.766 -3.237 7.091 1.00 98.44 151 ILE A N 1
ATOM 1177 C CA . ILE A 1 151 ? -8.456 -2.852 8.475 1.00 98.44 151 ILE A CA 1
ATOM 1178 C C . ILE A 1 151 ? -8.772 -4.018 9.420 1.00 98.44 151 ILE A C 1
ATOM 1180 O O . ILE A 1 151 ? -7.875 -4.460 10.137 1.00 98.44 151 ILE A O 1
ATOM 1184 N N . ALA A 1 152 ? -9.989 -4.567 9.373 1.00 98.06 152 ALA A N 1
ATOM 1185 C CA . ALA A 1 152 ? -10.407 -5.675 10.233 1.00 98.06 152 ALA A CA 1
ATOM 1186 C C . ALA A 1 152 ? -9.501 -6.914 10.093 1.00 98.06 152 ALA A C 1
ATOM 1188 O O . ALA A 1 152 ? -9.070 -7.499 11.093 1.00 98.06 152 ALA A O 1
ATOM 1189 N N . TYR A 1 153 ? -9.133 -7.269 8.858 1.00 98.31 153 TYR A N 1
ATOM 1190 C CA . TYR A 1 153 ? -8.196 -8.358 8.585 1.00 98.31 153 TYR A CA 1
ATOM 1191 C C . TYR A 1 153 ? -6.826 -8.111 9.226 1.00 98.31 153 TYR A C 1
ATOM 1193 O O . TYR A 1 153 ? -6.311 -8.968 9.944 1.00 98.31 153 TYR A O 1
ATOM 1201 N N . THR A 1 154 ? -6.232 -6.934 9.011 1.00 98.00 154 THR A N 1
ATOM 1202 C CA . THR A 1 154 ? -4.892 -6.650 9.551 1.00 98.00 154 THR A CA 1
ATOM 1203 C C . THR A 1 154 ? -4.870 -6.587 11.074 1.00 98.00 154 THR A C 1
ATOM 1205 O O . THR A 1 154 ? -3.933 -7.100 11.673 1.00 98.00 154 THR A O 1
ATOM 1208 N N . VAL A 1 155 ? -5.911 -6.049 11.718 1.00 96.12 155 VAL A N 1
ATOM 1209 C CA . VAL A 1 155 ? -5.998 -6.000 13.186 1.00 96.12 155 VAL A CA 1
ATOM 1210 C C . VAL A 1 155 ? -5.955 -7.406 13.793 1.00 96.12 155 VAL A C 1
ATOM 1212 O O . VAL A 1 155 ? -5.327 -7.608 14.830 1.00 96.12 155 VAL A O 1
ATOM 1215 N N . SER A 1 156 ? -6.578 -8.384 13.133 1.00 95.81 156 SER A N 1
ATOM 1216 C CA . SER A 1 156 ? -6.682 -9.763 13.622 1.00 95.81 156 SER A CA 1
ATOM 1217 C C . SER A 1 156 ? -5.522 -10.673 13.189 1.00 95.81 156 SER A C 1
ATOM 1219 O O . SER A 1 156 ? -5.096 -11.516 13.975 1.00 95.81 156 SER A O 1
ATOM 1221 N N . HIS A 1 157 ? -4.986 -10.503 11.976 1.00 97.75 157 HIS A N 1
ATOM 1222 C CA . HIS A 1 157 ? -4.020 -11.439 11.376 1.00 97.75 157 HIS A CA 1
ATOM 1223 C C . HIS A 1 157 ? -2.623 -10.839 11.152 1.00 97.75 157 HIS A C 1
ATOM 1225 O O . HIS A 1 157 ? -1.631 -11.565 11.139 1.00 97.75 157 HIS A O 1
ATOM 1231 N N . MET A 1 158 ? -2.516 -9.515 11.008 1.00 98.19 158 MET A N 1
ATOM 1232 C CA . MET A 1 158 ? -1.264 -8.789 10.754 1.00 98.19 158 MET A CA 1
ATOM 1233 C C . MET A 1 158 ? -1.104 -7.596 11.716 1.00 98.19 158 MET A C 1
ATOM 1235 O O . MET A 1 158 ? -0.982 -6.454 11.268 1.00 98.19 158 MET A O 1
ATOM 1239 N N . PRO A 1 159 ? -1.086 -7.814 13.044 1.00 97.44 159 PRO A N 1
ATOM 1240 C CA . PRO A 1 159 ? -1.257 -6.750 14.042 1.00 97.44 159 PRO A CA 1
ATOM 1241 C C . PRO A 1 159 ? -0.143 -5.688 14.059 1.00 97.44 159 PRO A C 1
ATOM 1243 O O . PRO A 1 159 ? -0.288 -4.647 14.695 1.00 97.44 159 PRO A O 1
ATOM 1246 N N . LYS A 1 160 ? 0.991 -5.939 13.393 1.00 98.06 160 LYS A N 1
ATOM 1247 C CA . LYS A 1 160 ? 2.096 -4.975 13.236 1.00 98.06 160 LYS A CA 1
ATOM 1248 C C . LYS A 1 160 ? 2.037 -4.175 11.931 1.00 98.06 160 LYS A C 1
ATOM 1250 O O . LYS A 1 160 ? 2.878 -3.298 11.708 1.00 98.06 160 LYS A O 1
ATOM 1255 N N . TRP A 1 161 ? 1.072 -4.472 11.067 1.00 98.56 161 TRP A N 1
ATOM 1256 C CA . TRP A 1 161 ? 0.818 -3.724 9.848 1.00 98.56 161 TRP A CA 1
ATOM 1257 C C . TRP A 1 161 ? -0.043 -2.502 10.150 1.00 98.56 161 TRP A C 1
ATOM 1259 O O . TRP A 1 161 ? -1.006 -2.580 10.903 1.00 98.56 161 TRP A O 1
ATOM 1269 N N . ASN A 1 162 ? 0.282 -1.367 9.537 1.00 98.25 162 ASN A N 1
ATOM 1270 C CA . ASN A 1 162 ? -0.557 -0.176 9.580 1.00 98.25 162 ASN A CA 1
ATOM 1271 C C . ASN A 1 162 ? -1.521 -0.245 8.382 1.00 98.25 162 ASN A C 1
ATOM 1273 O O . ASN A 1 162 ? -1.075 -0.042 7.247 1.00 98.25 162 ASN A O 1
ATOM 1277 N N . PRO A 1 163 ? -2.815 -0.558 8.579 1.00 97.31 163 PRO A N 1
ATOM 1278 C CA . PRO A 1 163 ? -3.720 -0.834 7.461 1.00 97.31 163 PRO A CA 1
ATOM 1279 C C . PRO A 1 163 ? -4.028 0.366 6.582 1.00 97.31 163 PRO A C 1
ATOM 1281 O O . PRO A 1 163 ? -4.403 0.192 5.421 1.00 97.31 163 PRO A O 1
ATOM 1284 N N . ILE A 1 164 ? -3.919 1.563 7.144 1.00 98.19 164 ILE A N 1
ATOM 1285 C CA . ILE A 1 164 ? -4.276 2.815 6.499 1.00 98.19 164 ILE A CA 1
ATOM 1286 C C . ILE A 1 164 ? -3.319 3.915 6.947 1.00 98.19 164 ILE A C 1
ATOM 1288 O O . ILE A 1 164 ? -2.873 3.951 8.095 1.00 98.19 164 ILE A O 1
ATOM 1292 N N . ASN A 1 165 ? -3.025 4.829 6.031 1.00 97.56 165 ASN A N 1
ATOM 1293 C CA . ASN A 1 165 ? -2.384 6.102 6.305 1.00 97.56 165 ASN A CA 1
ATOM 1294 C C . ASN A 1 165 ? -3.306 7.209 5.787 1.00 97.56 165 ASN A C 1
ATOM 1296 O O . ASN A 1 165 ? -3.351 7.446 4.579 1.00 97.56 165 ASN A O 1
ATOM 1300 N N . ILE A 1 166 ? -4.033 7.859 6.704 1.00 97.62 166 ILE A N 1
ATOM 1301 C CA . ILE A 1 166 ? -4.899 9.005 6.398 1.00 97.62 166 ILE A CA 1
ATOM 1302 C C . ILE A 1 166 ? -4.023 10.125 5.833 1.00 97.62 166 ILE A C 1
ATOM 1304 O O . ILE A 1 166 ? -3.237 10.748 6.549 1.00 97.62 166 ILE A O 1
ATOM 1308 N N . CYS A 1 167 ? -4.112 10.339 4.523 1.00 95.88 167 CYS A N 1
ATOM 1309 C CA . CYS A 1 167 ? -3.082 11.029 3.768 1.00 95.88 167 CYS A CA 1
ATOM 1310 C C . CYS A 1 167 ? -3.530 12.435 3.382 1.00 95.88 167 CYS A C 1
ATOM 1312 O O . CYS A 1 167 ? -4.186 12.656 2.362 1.00 95.88 167 CYS A O 1
ATOM 1314 N N . SER A 1 168 ? -3.089 13.399 4.179 1.00 95.44 168 SER A N 1
ATOM 1315 C CA . SER A 1 168 ? -3.402 14.811 3.993 1.00 95.44 168 SER A CA 1
ATOM 1316 C C . SER A 1 168 ? -2.592 15.476 2.868 1.00 95.44 168 SER A C 1
ATOM 1318 O O . SER A 1 168 ? -3.096 16.375 2.198 1.00 95.44 168 SER A O 1
ATOM 1320 N N . TYR A 1 169 ? -1.388 14.959 2.588 1.00 96.75 169 TYR A N 1
ATOM 1321 C CA . TYR A 1 169 ? -0.442 15.495 1.599 1.00 96.75 169 TYR A CA 1
ATOM 1322 C C . TYR A 1 169 ? -1.095 15.817 0.246 1.00 96.75 169 TYR A C 1
ATOM 1324 O O . TYR A 1 169 ? -0.977 16.926 -0.260 1.00 96.75 169 TYR A O 1
ATOM 1332 N N . HIS A 1 170 ? -1.866 14.884 -0.319 1.00 96.75 170 HIS A N 1
ATOM 1333 C CA . HIS A 1 170 ? -2.504 15.087 -1.626 1.00 96.75 170 HIS A CA 1
ATOM 1334 C C . HIS A 1 170 ? -3.570 16.183 -1.622 1.00 96.75 170 HIS A C 1
ATOM 1336 O O . HIS A 1 170 ? -3.825 16.793 -2.653 1.00 96.75 170 HIS A O 1
ATOM 1342 N N . LEU A 1 171 ? -4.231 16.411 -0.485 1.00 96.19 171 LEU A N 1
ATOM 1343 C CA . LEU A 1 171 ? -5.214 17.484 -0.354 1.00 96.19 171 LEU A CA 1
ATOM 1344 C C . LEU A 1 171 ? -4.505 18.838 -0.427 1.00 96.19 171 LEU A C 1
ATOM 1346 O O . LEU A 1 171 ? -4.972 19.730 -1.133 1.00 96.19 171 LEU A O 1
ATOM 1350 N N . GLN A 1 172 ? -3.360 18.967 0.248 1.00 96.44 172 GLN A N 1
ATOM 1351 C CA . GLN A 1 172 ? -2.530 20.167 0.187 1.00 96.44 172 GLN A CA 1
ATOM 1352 C C . GLN A 1 172 ? -1.968 20.397 -1.221 1.00 96.44 172 GLN A C 1
ATOM 1354 O O . GLN A 1 172 ? -2.090 21.503 -1.742 1.00 96.44 172 GLN A O 1
ATOM 1359 N N . GLU A 1 173 ? -1.437 19.357 -1.872 1.00 96.81 173 GLU A N 1
ATOM 1360 C CA . GLU A 1 173 ? -0.932 19.444 -3.253 1.00 96.81 173 GLU A CA 1
ATOM 1361 C C . GLU A 1 173 ? -2.031 19.827 -4.261 1.00 96.81 173 GLU A C 1
ATOM 1363 O O . GLU A 1 173 ? -1.755 20.475 -5.268 1.00 96.81 173 GLU A O 1
ATOM 1368 N N . ALA A 1 174 ? -3.293 19.487 -3.978 1.00 96.19 174 ALA A N 1
ATOM 1369 C CA . ALA A 1 174 ? -4.450 19.923 -4.761 1.00 96.19 174 ALA A CA 1
ATOM 1370 C C . ALA A 1 174 ? -4.937 21.348 -4.419 1.00 96.19 174 ALA A C 1
ATOM 1372 O O . ALA A 1 174 ? -5.892 21.833 -5.026 1.00 96.19 174 ALA A O 1
ATOM 1373 N N . GLY A 1 175 ? -4.290 22.033 -3.470 1.00 97.06 175 GLY A N 1
ATOM 1374 C CA . GLY A 1 175 ? -4.559 23.427 -3.116 1.00 97.06 175 GLY A CA 1
ATOM 1375 C C . GLY A 1 175 ? -5.318 23.641 -1.805 1.00 97.06 175 GLY A C 1
ATOM 1376 O O . GLY A 1 175 ? -5.758 24.763 -1.546 1.00 97.06 175 GLY A O 1
ATOM 1377 N N . ALA A 1 176 ? -5.491 22.617 -0.962 1.00 97.44 176 ALA A N 1
ATOM 1378 C CA . ALA A 1 176 ? -6.060 22.813 0.368 1.00 97.44 176 ALA A CA 1
ATOM 1379 C C . ALA A 1 176 ? -5.143 23.693 1.235 1.00 97.44 176 ALA A C 1
ATOM 1381 O O . ALA A 1 176 ? -3.932 23.491 1.319 1.00 97.44 176 ALA A O 1
ATOM 1382 N N . THR A 1 177 ? -5.734 24.662 1.933 1.00 98.25 177 THR A N 1
ATOM 1383 C CA . THR A 1 177 ? -5.039 25.408 2.993 1.00 98.25 177 THR A CA 1
ATOM 1384 C C . THR A 1 177 ? -4.712 24.483 4.173 1.00 98.25 177 THR A C 1
ATOM 1386 O O . THR A 1 177 ? -5.410 23.486 4.360 1.00 98.25 177 THR A O 1
ATOM 1389 N N . PRO A 1 178 ? -3.746 24.820 5.049 1.00 97.94 178 PRO A N 1
ATOM 1390 C CA . PRO A 1 178 ? -3.419 23.979 6.208 1.00 97.94 178 PRO A CA 1
ATOM 1391 C C . PRO A 1 178 ? -4.620 23.655 7.112 1.00 97.94 178 PRO A C 1
ATOM 1393 O O . PRO A 1 178 ? -4.722 22.563 7.665 1.00 97.94 178 PRO A O 1
ATOM 1396 N N . VAL A 1 179 ? -5.572 24.587 7.242 1.00 98.25 179 VAL A N 1
ATOM 1397 C CA . VAL A 1 179 ? -6.807 24.362 8.011 1.00 98.25 179 VAL A CA 1
ATOM 1398 C C . VAL A 1 179 ? -7.704 23.335 7.320 1.00 98.25 179 VAL A C 1
ATOM 1400 O O . VAL A 1 179 ? -8.219 22.434 7.978 1.00 98.25 179 VAL A O 1
ATOM 1403 N N . GLN A 1 180 ? -7.878 23.446 6.001 1.00 97.88 180 GLN A N 1
ATOM 1404 C CA . GLN A 1 180 ? -8.650 22.481 5.214 1.00 97.88 180 GLN A CA 1
ATOM 1405 C C . GLN A 1 180 ? -7.993 21.102 5.221 1.00 97.88 180 GLN A C 1
ATOM 1407 O O . GLN A 1 180 ? -8.682 20.114 5.433 1.00 97.88 180 GLN A O 1
ATOM 1412 N N . GLU A 1 181 ? -6.673 21.039 5.047 1.00 97.19 181 GLU A N 1
ATOM 1413 C CA . GLU A 1 181 ? -5.896 19.802 5.088 1.00 97.19 181 GLU A CA 1
ATOM 1414 C C . GLU A 1 181 ? -6.168 19.021 6.383 1.00 97.19 181 GLU A C 1
ATOM 1416 O O . GLU A 1 181 ? -6.575 17.858 6.333 1.00 97.19 181 GLU A O 1
ATOM 1421 N N . ILE A 1 182 ? -6.019 1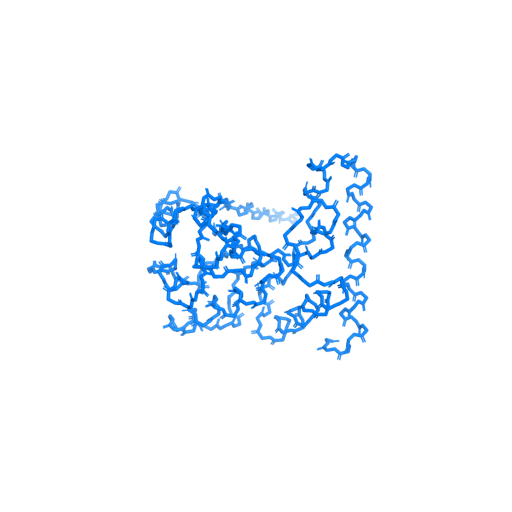9.678 7.540 1.00 97.69 182 ILE A N 1
ATOM 1422 C CA . ILE A 1 182 ? -6.269 19.059 8.847 1.00 97.69 182 ILE A CA 1
ATOM 1423 C C . ILE A 1 182 ? -7.746 18.681 8.989 1.00 97.69 182 ILE A C 1
ATOM 1425 O O . ILE A 1 182 ? -8.055 17.561 9.395 1.00 97.69 182 ILE A O 1
ATOM 1429 N N . ALA A 1 183 ? -8.671 19.582 8.649 1.00 98.06 183 ALA A N 1
ATOM 1430 C CA . ALA A 1 183 ? -10.102 19.328 8.797 1.00 98.06 183 ALA A CA 1
ATOM 1431 C C . ALA A 1 183 ? -10.566 18.126 7.958 1.00 98.06 183 ALA A C 1
ATOM 1433 O O . ALA A 1 183 ? -11.290 17.263 8.458 1.00 98.06 183 ALA A O 1
ATOM 1434 N N . TYR A 1 184 ? -10.130 18.039 6.703 1.00 97.50 184 TYR A N 1
ATOM 1435 C CA . TYR A 1 184 ? -10.487 16.956 5.790 1.00 97.50 184 TYR A CA 1
ATOM 1436 C C . TYR A 1 184 ? -9.836 15.632 6.194 1.00 97.50 184 TYR A C 1
ATOM 1438 O O . TYR A 1 184 ? -10.513 14.602 6.182 1.00 97.50 184 TYR A O 1
ATOM 1446 N N . ALA A 1 185 ? -8.567 15.646 6.613 1.00 97.50 185 ALA A N 1
ATOM 1447 C CA . ALA A 1 185 ? -7.890 14.452 7.111 1.00 97.50 185 ALA A CA 1
ATOM 1448 C C . ALA A 1 185 ? -8.573 13.910 8.377 1.00 97.50 185 ALA A C 1
ATOM 1450 O O . ALA A 1 185 ? -8.907 12.729 8.442 1.00 97.50 185 ALA A O 1
ATOM 1451 N N . MET A 1 186 ? -8.877 14.771 9.351 1.00 98.25 186 MET A N 1
ATOM 1452 C CA . MET A 1 186 ? -9.564 14.355 10.579 1.00 98.25 186 MET A CA 1
ATOM 1453 C C . MET A 1 186 ? -10.994 13.873 10.307 1.00 98.25 186 MET A C 1
ATOM 1455 O O . MET A 1 186 ? -11.416 12.873 10.880 1.00 98.25 186 MET A O 1
ATOM 1459 N N . SER A 1 187 ? -11.721 14.522 9.392 1.00 98.06 187 SER A N 1
ATOM 1460 C CA . SER A 1 187 ? -13.059 14.068 8.980 1.00 98.06 187 SER A CA 1
ATOM 1461 C C . SER A 1 187 ? -13.006 12.696 8.303 1.00 98.06 187 SER A C 1
ATOM 1463 O O . SER A 1 187 ? -13.842 11.838 8.574 1.00 98.06 187 SER A O 1
ATOM 1465 N N . THR A 1 188 ? -11.988 12.464 7.469 1.00 97.88 188 THR A N 1
ATOM 1466 C CA . THR A 1 188 ? -11.739 11.163 6.833 1.00 97.88 188 THR A CA 1
ATOM 1467 C C . THR A 1 188 ? -11.433 10.094 7.877 1.00 97.88 188 THR A C 1
ATOM 1469 O O . THR A 1 188 ? -12.006 9.008 7.827 1.00 97.88 188 THR A O 1
ATOM 1472 N N . ALA A 1 189 ? -10.586 10.407 8.863 1.00 98.25 189 ALA A N 1
ATOM 1473 C CA . ALA A 1 189 ? -10.266 9.489 9.950 1.00 98.25 189 ALA A CA 1
ATOM 1474 C C . ALA A 1 189 ? -11.515 9.095 10.753 1.00 98.25 189 ALA A C 1
ATOM 1476 O O . ALA A 1 189 ? -11.720 7.910 11.005 1.00 98.25 189 ALA A O 1
ATOM 1477 N N . ILE A 1 190 ? -12.370 10.063 11.105 1.00 98.50 190 ILE A N 1
ATOM 1478 C CA . ILE A 1 190 ? -13.638 9.804 11.803 1.00 98.50 190 ILE A CA 1
ATOM 1479 C C . ILE A 1 190 ? -14.528 8.883 10.964 1.00 98.50 190 ILE A C 1
ATOM 1481 O O . ILE A 1 190 ? -14.966 7.856 11.467 1.00 98.50 190 ILE A O 1
ATOM 1485 N N . ALA A 1 191 ? -14.725 9.188 9.678 1.00 97.81 191 ALA A N 1
ATOM 1486 C CA . ALA A 1 191 ? -15.573 8.384 8.801 1.00 97.81 191 ALA A CA 1
ATOM 1487 C C . ALA A 1 191 ? -15.078 6.933 8.652 1.00 97.81 191 ALA A C 1
ATOM 1489 O O . ALA A 1 191 ? -15.880 6.001 8.660 1.00 97.81 191 ALA A O 1
ATOM 1490 N N . VAL A 1 192 ? -13.761 6.726 8.541 1.00 98.00 192 VAL A N 1
ATOM 1491 C CA . VAL A 1 192 ? -13.173 5.379 8.476 1.00 98.00 192 VAL A CA 1
ATOM 1492 C C . VAL A 1 192 ? -13.346 4.641 9.803 1.00 98.00 192 VAL A C 1
ATOM 1494 O O . VAL A 1 192 ? -13.731 3.474 9.800 1.00 98.00 192 VAL A O 1
ATOM 1497 N N . LEU A 1 193 ? -13.092 5.301 10.937 1.00 97.75 193 LEU A N 1
ATOM 1498 C CA . LEU A 1 193 ? -13.261 4.695 12.260 1.00 97.75 193 LEU A CA 1
ATOM 1499 C C . LEU A 1 193 ? -14.724 4.341 12.549 1.00 97.75 193 LEU A C 1
ATOM 1501 O O . LEU A 1 193 ? -14.988 3.257 13.065 1.00 97.75 193 LEU A O 1
ATOM 1505 N N . ASP A 1 194 ? -15.665 5.210 12.175 1.00 98.25 194 ASP A N 1
ATOM 1506 C CA . ASP A 1 194 ? -17.101 4.941 12.263 1.00 98.25 194 ASP A CA 1
ATOM 1507 C C . ASP A 1 194 ? -17.476 3.725 11.410 1.00 98.25 194 ASP A C 1
ATOM 1509 O O . ASP A 1 194 ? -18.118 2.808 11.912 1.00 98.25 194 ASP A O 1
ATOM 1513 N N . ALA A 1 195 ? -16.999 3.648 10.162 1.00 98.12 195 ALA A N 1
ATOM 1514 C CA . ALA A 1 195 ? -17.258 2.501 9.292 1.00 98.12 195 ALA A CA 1
ATOM 1515 C C . ALA A 1 195 ? -16.687 1.187 9.854 1.00 98.12 195 ALA A C 1
ATOM 1517 O O . ALA A 1 195 ? -17.336 0.146 9.764 1.00 98.12 195 ALA A O 1
ATOM 1518 N N . VAL A 1 196 ? -15.489 1.219 10.451 1.00 97.94 196 VAL A N 1
ATOM 1519 C CA . VAL A 1 196 ? -14.901 0.046 11.120 1.00 97.94 196 VAL A CA 1
ATOM 1520 C C . VAL A 1 196 ? -15.742 -0.371 12.323 1.00 97.94 196 VAL A C 1
ATOM 1522 O O . VAL A 1 196 ? -16.117 -1.540 12.404 1.00 97.94 196 VAL A O 1
ATOM 1525 N N . ARG A 1 197 ? -16.102 0.565 13.209 1.00 97.62 197 ARG A N 1
ATOM 1526 C CA . ARG A 1 197 ? -16.970 0.295 14.366 1.00 97.62 197 ARG A CA 1
ATOM 1527 C C . ARG A 1 197 ? -18.306 -0.305 13.928 1.00 97.62 197 ARG A C 1
ATOM 1529 O O . ARG A 1 197 ? -18.715 -1.342 14.439 1.00 97.62 197 ARG A O 1
ATOM 1536 N N . ASP A 1 198 ? -18.972 0.337 12.976 1.00 98.06 198 ASP A N 1
ATOM 1537 C CA . ASP A 1 198 ? -20.325 -0.023 12.551 1.00 98.06 198 ASP A CA 1
ATOM 1538 C C . ASP A 1 198 ? -20.352 -1.348 11.770 1.00 98.06 198 ASP A C 1
ATOM 1540 O O . ASP A 1 198 ? -21.398 -1.989 11.676 1.00 98.06 198 ASP A O 1
ATOM 1544 N N . SER A 1 199 ? -19.202 -1.803 11.254 1.00 96.94 199 SER A N 1
ATOM 1545 C CA . SER A 1 199 ? -19.071 -3.124 10.631 1.00 96.94 199 SER A CA 1
ATOM 1546 C C . SER A 1 199 ? -19.169 -4.289 11.622 1.00 96.94 199 SER A C 1
ATOM 1548 O O . SER A 1 199 ? -19.485 -5.403 11.206 1.00 96.94 199 SER A O 1
ATOM 1550 N N . GLY A 1 200 ? -18.874 -4.058 12.909 1.00 96.19 200 GLY A N 1
ATOM 1551 C CA . GLY A 1 200 ? -18.854 -5.095 13.946 1.00 96.19 200 GLY A CA 1
ATOM 1552 C C . GLY A 1 200 ? -17.781 -6.179 13.764 1.00 96.19 200 GLY A C 1
ATOM 1553 O O . GLY A 1 200 ? -17.891 -7.240 14.374 1.00 96.19 200 GLY A O 1
ATOM 1554 N N . GLN A 1 201 ? -16.777 -5.951 12.906 1.00 93.44 201 GLN A N 1
ATOM 1555 C CA . GLN A 1 201 ? -15.707 -6.918 12.615 1.00 93.44 201 GLN A CA 1
ATOM 1556 C C . GLN A 1 201 ? -14.501 -6.820 13.567 1.00 93.44 201 GLN A C 1
ATOM 1558 O O . GLN A 1 201 ? -13.649 -7.710 13.555 1.00 93.44 201 GLN A O 1
ATOM 1563 N N . VAL A 1 202 ? -14.412 -5.740 14.354 1.00 88.12 202 VAL A N 1
ATOM 1564 C CA . VAL A 1 202 ? -13.341 -5.457 15.328 1.00 88.12 202 VAL A CA 1
ATOM 1565 C C . VAL A 1 202 ? -13.949 -5.184 16.694 1.00 88.12 202 VAL A C 1
ATOM 1567 O O . VAL A 1 202 ? -14.982 -4.478 16.734 1.00 88.12 202 VAL A O 1
#

Sequence (202 aa):
MTERQKDRPWLMRTYAGHSTAEASNELYRRNLAKGQTGLSVAFDLPTQTGYDPDHVLARGEVGRVGVPVAHLGDMRRLFQDIPLEQMNTSMTINATAMWLLALYQVVAEEQGADVTRLQGTTQNDIVKEYLSRGTHVFPPGPSLRLTTDMIAYTVSHMPKWNPINICSYHLQEAGATPVQEIAYAMSTAIAVLDAVRDSGQV

pLDDT: mean 95.86, std 5.23, range [55.38, 98.81]

Radius of gyration: 17.49 Å; chains: 1; bounding box: 44×44×62 Å

Foldseek 3Di:
DPPPDDDDDDAQEDEDFADELQVLLVVVVVVVVVPHQAYEFDEWLCLQQVHDCPDPVNPPGARHGGYYDNDLVRLLNNCPVPQQLRHAYEYAHEQCQLVVVVSNLVSNVVSVHQLQSGHYEYAHQVVVCVVFNVSHHDPPPVSLVSLLVQVLCCVPRHVNYHSHDLDLPRVVVRPDDPVRSVVVSVVSVVVSVVVNVVVVSD